Protein AF-0000000087012157 (afdb_homodimer)

Nearest PDB structures (foldseek):
  2d1h-assembly1_B  TM=9.508E-01  e=2.603E-10  Sulfurisphaera tokodaii str. 7
  6pln-assembly2_B  TM=7.792E-01  e=2.813E-04  Pyrococcus furiosus
  6xjf-assembly3_C  TM=7.907E-01  e=5.764E-04  Pyrococcus furiosus DSM 3638
  6xjf-assembly4_D  TM=8.527E-01  e=1.261E-03  Pyrococcus furiosus DSM 3638
  6kf9-assembly1_G  TM=7.318E-01  e=4.740E-04  Thermococcus kodakarensis KOD1

Secondary structure (DSSP, 8-state):
-HHHHHHHHHHHHHHHT--HHHHHHHHHHHHH-S-EEHHHHHHHHT--HHHHHHHHHHHHHTTSEEEEEE--SSSSS-EEEEEEPTTHHHHHHHHHHHHHHHHHHHH-/-HHHHHHHHHHHHHHHT--HHHHHHHHHHHHH-S-EEHHHHHHHHT--HHHHHHHHHHHHHTTSEEEEEE--SSSSS-EEEEEEPTTHHHHHHHHHHHHHHHHHHHH-

Organism: Acidianus infernus (NCBI:txid12915)

Solvent-accessible surface area (backbone atoms only — not comparable to full-atom values): 11631 Å² total; per-residue (Å²): 113,73,66,54,52,51,48,32,52,51,39,48,26,46,69,66,71,44,51,73,65,38,49,52,53,50,53,48,38,57,70,65,68,53,69,39,34,48,59,56,49,6,60,76,70,71,49,51,51,67,57,34,44,52,33,51,49,52,38,33,74,75,63,51,34,42,74,46,79,41,82,58,92,57,92,66,78,74,46,52,32,36,32,55,41,85,62,48,65,58,53,50,22,52,52,32,43,53,42,20,51,52,31,40,59,44,37,103,112,74,66,56,52,51,47,33,52,51,40,48,25,47,69,66,72,44,50,74,65,38,50,52,52,49,53,48,37,57,71,66,66,53,71,39,36,48,62,57,50,7,61,76,72,70,50,50,51,67,58,34,43,51,33,51,50,52,36,34,75,76,63,51,34,42,73,45,78,41,81,59,93,58,93,65,81,73,46,53,32,36,30,56,41,85,62,48,66,59,52,50,22,51,52,33,43,52,42,21,51,52,30,40,58,44,37,102

Radius of gyration: 21.98 Å; Cα contacts (8 Å, |Δi|>4): 264; chains: 2; bounding box: 37×60×55 Å

Foldseek 3Di:
DVVVVVVLLVLLCVLLVADPLLSVLLVVLVVVQDWDFLVVSCVVVVHDSVSSVVSQVSCVVSPQKDKDFDPDPDDDDTTIIMHGDPPNVVVSVVSSVVSVVVVVVVVD/DVVVVVVLLVLLCVLLVADPLLSVLLVVLVVVQDWDFLVVSCVVVVHDSVSSVVSQVSCVVSPQKDKDFDPDPDDDDTTIIMHGDPPSVVVSVVSSVVSVVVVVVVVD

Structure (mmCIF, N/CA/C/O backbone):
data_AF-0000000087012157-model_v1
#
loop_
_entity.id
_entity.type
_entity.pdbx_description
1 polymer 'TrmB family transcriptional regulator'
#
loop_
_atom_site.group_PDB
_atom_site.id
_atom_site.type_symbol
_atom_site.label_atom_id
_atom_site.label_alt_id
_atom_site.label_comp_id
_atom_site.label_asym_id
_atom_site.label_entity_id
_atom_site.label_seq_id
_atom_site.pdbx_PDB_ins_code
_atom_site.Cartn_x
_atom_site.Cartn_y
_atom_site.Cartn_z
_atom_site.occupancy
_atom_site.B_iso_or_equiv
_atom_site.auth_seq_id
_atom_site.auth_comp_id
_atom_site.auth_asym_id
_atom_site.auth_atom_id
_atom_site.pdbx_PDB_model_num
ATOM 1 N N . MET A 1 1 ? 8.797 18 -11.672 1 64.56 1 MET A N 1
ATOM 2 C CA . MET A 1 1 ? 8.203 18.609 -10.484 1 64.56 1 MET A CA 1
ATOM 3 C C . MET A 1 1 ? 6.957 17.844 -10.055 1 64.56 1 MET A C 1
ATOM 5 O O . MET A 1 1 ? 6.871 17.375 -8.914 1 64.56 1 MET A O 1
ATOM 9 N N . GLU A 1 2 ? 5.898 17.609 -11.047 1 74.69 2 GLU A N 1
ATOM 10 C CA . GLU A 1 2 ? 4.641 16.922 -10.773 1 74.69 2 GLU A CA 1
ATOM 11 C C . GLU A 1 2 ? 4.871 15.438 -10.484 1 74.69 2 GLU A C 1
ATOM 13 O O . GLU A 1 2 ? 4.246 14.875 -9.586 1 74.69 2 GLU A O 1
ATOM 18 N N . GLU A 1 3 ? 5.883 14.75 -11.148 1 79.62 3 GLU A N 1
ATOM 19 C CA . GLU A 1 3 ? 6.188 13.336 -10.977 1 79.62 3 GLU A CA 1
ATOM 20 C C . GLU A 1 3 ? 6.809 13.062 -9.609 1 79.62 3 GLU A C 1
ATOM 22 O O . GLU A 1 3 ? 6.535 12.031 -8.984 1 79.62 3 GLU A O 1
ATOM 27 N N . ASP A 1 4 ? 7.531 14.023 -9.086 1 86 4 ASP A N 1
ATOM 28 C CA . ASP A 1 4 ? 8.188 13.891 -7.793 1 86 4 ASP A CA 1
ATOM 29 C C . ASP A 1 4 ? 7.164 13.867 -6.66 1 86 4 ASP A C 1
ATOM 31 O O . ASP A 1 4 ? 7.277 13.07 -5.727 1 86 4 ASP A O 1
ATOM 35 N N . LEU A 1 5 ? 6.168 14.68 -6.828 1 90.75 5 LEU A N 1
ATOM 36 C CA . LEU A 1 5 ? 5.133 14.734 -5.801 1 90.75 5 LEU A CA 1
ATOM 37 C C . LEU A 1 5 ? 4.297 13.461 -5.805 1 90.75 5 LEU A C 1
ATOM 39 O O . LEU A 1 5 ? 3.957 12.938 -4.742 1 90.75 5 LEU A O 1
ATOM 43 N N . LYS A 1 6 ? 3.992 12.992 -6.977 1 93.19 6 LYS A N 1
ATOM 44 C CA . LYS A 1 6 ? 3.227 11.758 -7.102 1 93.19 6 LYS A CA 1
ATOM 45 C C . LYS A 1 6 ? 3.975 10.578 -6.477 1 93.19 6 LYS A C 1
ATOM 47 O O . LYS A 1 6 ? 3.385 9.773 -5.754 1 93.19 6 LYS A O 1
ATOM 52 N N . ASN A 1 7 ? 5.234 10.555 -6.746 1 94.06 7 ASN A N 1
ATOM 53 C CA . ASN A 1 7 ? 6.07 9.492 -6.195 1 94.06 7 ASN A CA 1
ATOM 54 C C . ASN A 1 7 ? 6.148 9.57 -4.676 1 94.06 7 ASN A C 1
ATOM 56 O O . ASN A 1 7 ? 6.141 8.547 -3.994 1 94.06 7 ASN A O 1
ATOM 60 N N . LYS A 1 8 ? 6.223 10.734 -4.246 1 95.94 8 LYS A N 1
ATOM 61 C CA . LYS A 1 8 ? 6.262 10.922 -2.799 1 95.94 8 LYS A CA 1
ATOM 62 C C . LYS A 1 8 ? 4.965 10.461 -2.146 1 95.94 8 LYS A C 1
ATOM 64 O O . LYS A 1 8 ? 4.988 9.734 -1.149 1 95.94 8 LYS A O 1
ATOM 69 N N . LYS A 1 9 ? 3.895 10.828 -2.738 1 96.75 9 LYS A N 1
ATOM 70 C CA . LYS A 1 9 ? 2.59 10.453 -2.205 1 96.75 9 LYS A CA 1
ATOM 71 C C . LYS A 1 9 ? 2.41 8.938 -2.217 1 96.75 9 LYS A C 1
ATOM 73 O O . LYS A 1 9 ? 1.934 8.359 -1.239 1 96.75 9 LYS A O 1
ATOM 78 N N . GLU A 1 10 ? 2.809 8.344 -3.238 1 95.94 10 GLU A N 1
ATOM 79 C CA . GLU A 1 10 ? 2.682 6.891 -3.361 1 95.94 10 GLU A CA 1
ATOM 80 C C . GLU A 1 10 ? 3.561 6.172 -2.344 1 95.94 10 GLU A C 1
ATOM 82 O O . GLU A 1 10 ? 3.148 5.168 -1.756 1 95.94 10 GLU A O 1
ATOM 87 N N . SER A 1 11 ? 4.754 6.645 -2.148 1 97.38 11 SER A N 1
ATOM 88 C CA . SER A 1 11 ? 5.676 6.055 -1.183 1 97.38 11 SER A CA 1
ATOM 89 C C . SER A 1 11 ? 5.145 6.18 0.24 1 97.38 11 SER A C 1
ATOM 91 O O . SER A 1 11 ? 5.25 5.246 1.034 1 97.38 11 SER A O 1
ATOM 93 N N . ILE A 1 12 ? 4.559 7.305 0.497 1 97.88 12 ILE A N 1
ATOM 94 C CA . ILE A 1 12 ? 3.98 7.531 1.816 1 97.88 12 ILE A CA 1
ATOM 95 C C . ILE A 1 12 ? 2.805 6.582 2.035 1 97.88 12 ILE A C 1
ATOM 97 O O . ILE A 1 12 ? 2.699 5.945 3.086 1 97.88 12 ILE A O 1
ATOM 101 N N . LYS A 1 13 ? 1.967 6.457 1.04 1 96.81 13 LYS A N 1
ATOM 102 C CA . LYS A 1 13 ? 0.835 5.539 1.127 1 96.81 13 LYS A CA 1
ATOM 103 C C . LYS A 1 13 ? 1.303 4.117 1.43 1 96.81 13 LYS A C 1
ATOM 105 O O . LYS A 1 13 ? 0.778 3.465 2.334 1 96.81 13 LYS A O 1
ATOM 110 N N . CYS A 1 14 ? 2.316 3.711 0.755 1 96.06 14 CYS A N 1
ATOM 111 C CA . CYS A 1 14 ? 2.828 2.352 0.886 1 96.06 14 CYS A CA 1
ATOM 112 C C . CYS A 1 14 ? 3.516 2.154 2.23 1 96.06 14 CYS A C 1
ATOM 114 O O . CYS A 1 14 ? 3.221 1.198 2.949 1 96.06 14 CYS A O 1
ATOM 116 N N . CYS A 1 15 ? 4.32 3.006 2.596 1 97 15 CYS A N 1
ATOM 117 C CA . CYS A 1 15 ? 5.176 2.807 3.76 1 97 15 CYS A CA 1
ATOM 118 C C . CYS A 1 15 ? 4.391 2.984 5.055 1 97 15 CYS A C 1
ATOM 120 O O . CYS A 1 15 ? 4.707 2.357 6.066 1 97 15 CYS A O 1
ATOM 122 N N . TYR A 1 16 ? 3.369 3.793 4.973 1 97.12 16 TYR A N 1
ATOM 123 C CA . TYR A 1 16 ? 2.58 4.02 6.18 1 97.12 16 TYR A CA 1
ATOM 124 C C . TYR A 1 16 ? 1.262 3.258 6.121 1 97.12 16 TYR A C 1
ATOM 126 O O . TYR A 1 16 ? 0.488 3.266 7.082 1 97.12 16 TYR A O 1
ATOM 134 N N . ARG A 1 17 ? 0.979 2.68 5.086 1 94.88 17 ARG A N 1
ATOM 135 C CA . ARG A 1 17 ? -0.275 1.961 4.887 1 94.88 17 ARG A CA 1
ATOM 136 C C . ARG A 1 17 ? -1.472 2.895 5.043 1 94.88 17 ARG A C 1
ATOM 138 O O . ARG A 1 17 ? -2.436 2.562 5.738 1 94.88 17 ARG A O 1
ATOM 145 N N . LEU A 1 18 ? -1.349 3.975 4.352 1 97.06 18 LEU A N 1
ATOM 146 C CA . LEU A 1 18 ? -2.383 5.004 4.375 1 97.06 18 LEU A CA 1
ATOM 147 C C . LEU A 1 18 ? -3.189 4.996 3.082 1 97.06 18 LEU A C 1
ATOM 149 O O . LEU A 1 18 ? -2.676 4.609 2.029 1 97.06 18 LEU A O 1
ATOM 153 N N . SER A 1 19 ? -4.418 5.461 3.193 1 95.94 19 SER A N 1
ATOM 154 C CA . SER A 1 19 ? -5.254 5.598 2.006 1 95.94 19 SER A CA 1
ATOM 155 C C . SER A 1 19 ? -4.953 6.898 1.264 1 95.94 19 SER A C 1
ATOM 157 O O . SER A 1 19 ? -4.203 7.738 1.757 1 95.94 19 SER A O 1
ATOM 159 N N . GLU A 1 20 ? -5.527 6.973 0.058 1 96.62 20 GLU A N 1
ATOM 160 C CA . GLU A 1 20 ? -5.418 8.203 -0.72 1 96.62 20 GLU A CA 1
ATOM 161 C C . GLU A 1 20 ? -5.945 9.398 0.063 1 96.62 20 GLU A C 1
ATOM 163 O O . GLU A 1 20 ? -5.324 10.461 0.078 1 96.62 20 GLU A O 1
ATOM 168 N N . THR A 1 21 ? -7.035 9.117 0.756 1 97.44 21 THR A N 1
ATOM 169 C CA . THR A 1 21 ? -7.676 10.164 1.535 1 97.44 21 THR A CA 1
ATOM 170 C C . THR A 1 21 ? -6.766 10.633 2.668 1 97.44 21 THR A C 1
ATOM 172 O O . THR A 1 21 ? -6.621 11.836 2.9 1 97.44 21 THR A O 1
ATOM 175 N N . ASP A 1 22 ? -6.191 9.641 3.342 1 98.31 22 ASP A N 1
ATOM 176 C CA . ASP A 1 22 ? -5.285 9.977 4.438 1 98.31 22 ASP A CA 1
ATOM 177 C C . ASP A 1 22 ? -4.145 10.867 3.955 1 98.31 22 ASP A C 1
ATOM 179 O O . ASP A 1 22 ? -3.812 11.867 4.605 1 98.31 22 ASP A O 1
ATOM 183 N N . VAL A 1 23 ? -3.613 10.555 2.84 1 98.44 23 VAL A N 1
ATOM 184 C CA . VAL A 1 23 ? -2.459 11.273 2.311 1 98.44 23 VAL A CA 1
ATOM 185 C C . VAL A 1 23 ? -2.881 12.672 1.854 1 98.44 23 VAL A C 1
ATOM 187 O O . VAL A 1 23 ? -2.152 13.641 2.059 1 98.44 23 VAL A O 1
ATOM 190 N N . GLU A 1 24 ? -4.02 12.758 1.261 1 97.88 24 GLU A N 1
ATOM 191 C CA . GLU A 1 24 ? -4.535 14.07 0.872 1 97.88 24 GLU A CA 1
ATOM 192 C C . GLU A 1 24 ? -4.727 14.969 2.088 1 97.88 24 GLU A C 1
ATOM 194 O O . GLU A 1 24 ? -4.383 16.156 2.047 1 97.88 24 GLU A O 1
ATOM 199 N N . CYS A 1 25 ? -5.27 14.414 3.115 1 98.5 25 CYS A N 1
ATOM 200 C CA . CYS A 1 25 ? -5.445 15.164 4.352 1 98.5 25 CYS A CA 1
ATOM 201 C C . CYS A 1 25 ? -4.098 15.602 4.918 1 98.5 25 CYS A C 1
ATOM 203 O O . CYS A 1 25 ? -3.949 16.75 5.363 1 98.5 25 CYS A O 1
ATOM 205 N N . LEU A 1 26 ? -3.174 14.672 4.883 1 98.56 26 LEU 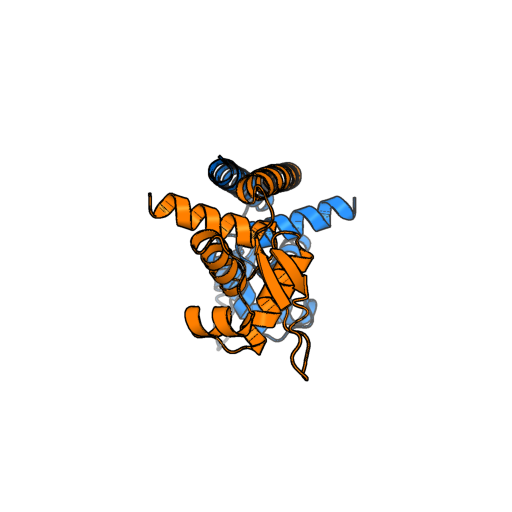A N 1
ATOM 206 C CA . LEU A 1 26 ? -1.835 14.961 5.387 1 98.56 26 LEU A CA 1
ATOM 207 C C . LEU A 1 26 ? -1.22 16.141 4.645 1 98.56 26 LEU A C 1
ATOM 209 O O . LEU A 1 26 ? -0.731 17.094 5.27 1 98.56 26 LEU A O 1
ATOM 213 N N . PHE A 1 27 ? -1.272 16.141 3.33 1 98.12 27 PHE A N 1
ATOM 214 C CA . PHE A 1 27 ? -0.648 17.188 2.525 1 98.12 27 PHE A CA 1
ATOM 215 C C . PHE A 1 27 ? -1.363 18.531 2.719 1 98.12 27 PHE A C 1
ATOM 217 O O . PHE A 1 27 ? -0.734 19.578 2.678 1 98.12 27 PHE A O 1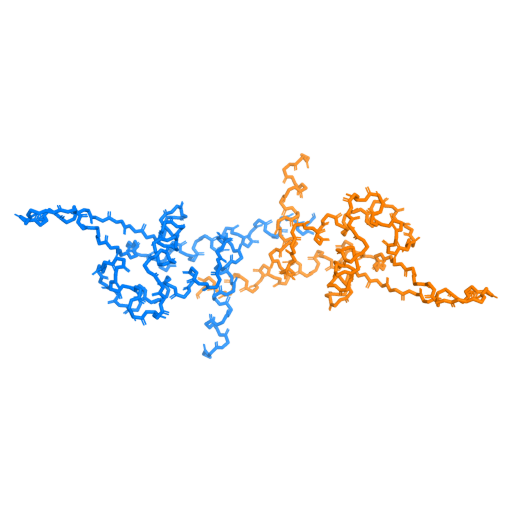
ATOM 224 N N . LYS A 1 28 ? -2.654 18.422 2.93 1 98.12 28 LYS A N 1
ATOM 225 C CA . LYS A 1 28 ? -3.387 19.656 3.215 1 98.12 28 LYS A CA 1
ATOM 226 C C . LYS A 1 28 ? -2.943 20.266 4.543 1 98.12 28 LYS A C 1
ATOM 228 O O . LYS A 1 28 ? -2.754 21.484 4.641 1 98.12 28 LYS A O 1
ATOM 233 N N . LEU A 1 29 ? -2.795 19.438 5.555 1 98.19 29 LEU A N 1
ATOM 234 C CA . LEU A 1 29 ? -2.326 19.906 6.855 1 98.19 29 LEU A CA 1
ATOM 235 C C . LEU A 1 29 ? -0.94 20.531 6.738 1 98.19 29 LEU A C 1
ATOM 237 O O . LEU A 1 29 ? -0.659 21.562 7.371 1 98.19 29 LEU A O 1
ATOM 241 N N . ILE A 1 30 ? -0.116 19.891 5.953 1 97.44 30 ILE A N 1
ATOM 242 C CA . ILE A 1 30 ? 1.233 20.406 5.742 1 97.44 30 ILE A CA 1
ATOM 243 C C . ILE A 1 30 ? 1.167 21.766 5.055 1 97.44 30 ILE A C 1
ATOM 245 O O . ILE A 1 30 ? 1.885 22.688 5.438 1 97.44 30 ILE A O 1
ATOM 249 N N . GLU A 1 31 ? 0.374 21.875 4.062 1 96.69 31 GLU A N 1
ATOM 250 C CA . GLU A 1 31 ? 0.202 23.109 3.303 1 96.69 31 GLU A CA 1
ATOM 251 C C . GLU A 1 31 ? -0.286 24.234 4.195 1 96.69 31 GLU A C 1
ATOM 253 O O . GLU A 1 31 ? 0.208 25.359 4.105 1 96.69 31 GLU A O 1
ATOM 258 N N . LEU A 1 32 ? -1.279 23.969 4.996 1 95.56 32 LEU A N 1
ATOM 259 C CA . LEU A 1 32 ? -1.853 24.984 5.871 1 95.56 32 LEU A CA 1
ATOM 260 C C . LEU A 1 32 ? -0.855 25.406 6.945 1 95.56 32 LEU A C 1
ATOM 262 O O . LEU A 1 32 ? -0.806 26.578 7.332 1 95.56 32 LEU A O 1
ATOM 266 N N . ASN A 1 33 ? -0.098 24.406 7.398 1 94.62 33 ASN A N 1
ATOM 267 C CA . ASN A 1 33 ? 0.945 24.641 8.391 1 94.62 33 ASN A CA 1
ATOM 268 C C . ASN A 1 33 ? 0.401 25.359 9.625 1 94.62 33 ASN A C 1
ATOM 270 O O . ASN A 1 33 ? 1.021 26.297 10.125 1 94.62 33 ASN A O 1
ATOM 274 N N . LYS A 1 34 ? -0.814 25.141 10.07 1 95.44 34 LYS A N 1
ATOM 275 C CA . LYS A 1 34 ? -1.461 25.641 11.273 1 95.44 34 LYS A CA 1
ATOM 276 C C . LYS A 1 34 ? -2.475 24.641 11.82 1 95.44 34 LYS A C 1
ATOM 278 O O . LYS A 1 34 ? -3.014 23.828 11.07 1 95.44 34 LYS A O 1
ATOM 283 N N . PRO A 1 35 ? -2.705 24.656 13.125 1 96.81 35 PRO A N 1
ATOM 284 C CA . PRO A 1 35 ? -3.715 23.766 13.703 1 96.81 35 PRO A CA 1
ATOM 285 C C . PRO A 1 35 ? -5.121 24.062 13.188 1 96.81 35 PRO A C 1
ATOM 287 O O . PRO A 1 35 ? -5.504 25.234 13.055 1 96.81 35 PRO A O 1
ATOM 290 N N . ILE A 1 36 ? -5.816 23.047 12.891 1 96.69 36 ILE A N 1
ATOM 291 C CA . ILE A 1 36 ? -7.188 23.219 12.422 1 96.69 36 ILE A CA 1
ATOM 292 C C . ILE A 1 36 ? -8.086 22.156 13.047 1 96.69 36 ILE A C 1
ATOM 294 O O . ILE A 1 36 ? -7.605 21.078 13.445 1 96.69 36 ILE A O 1
ATOM 298 N N . THR A 1 37 ? -9.352 22.469 13.125 1 96.06 37 THR A N 1
ATOM 299 C CA . THR A 1 37 ? -10.305 21.5 13.656 1 96.06 37 THR A CA 1
ATOM 300 C C . THR A 1 37 ? -10.672 20.453 12.602 1 96.06 37 THR A C 1
ATOM 302 O O . THR A 1 37 ? -10.438 20.672 11.406 1 96.06 37 THR A O 1
ATOM 305 N N . SER A 1 38 ? -11.211 19.266 13.102 1 96.56 38 SER A N 1
ATOM 306 C CA . SER A 1 38 ? -11.664 18.234 12.172 1 96.56 38 SER A CA 1
ATOM 307 C C . SER A 1 38 ? -12.75 18.781 11.242 1 96.56 38 SER A C 1
ATOM 309 O O . SER A 1 38 ? -12.797 18.422 10.062 1 96.56 38 SER A O 1
ATOM 311 N N . ILE A 1 39 ? -13.586 19.672 11.719 1 95.88 39 ILE A N 1
ATOM 312 C CA . ILE A 1 39 ? -14.672 20.266 10.945 1 95.88 39 ILE A CA 1
ATOM 313 C C . ILE A 1 39 ? -14.102 21.141 9.836 1 95.88 39 ILE A C 1
ATOM 315 O O . ILE A 1 39 ? -14.539 21.078 8.688 1 95.88 39 ILE A O 1
ATOM 319 N N . GLU A 1 40 ? -13.188 21.969 10.211 1 96.62 40 GLU A N 1
ATOM 320 C CA . GLU A 1 40 ? -12.539 22.828 9.227 1 96.62 40 GLU A CA 1
ATOM 321 C C . GLU A 1 40 ? -11.852 22 8.141 1 96.62 40 GLU A C 1
ATOM 323 O O . GLU A 1 40 ? -11.969 22.312 6.953 1 96.62 40 GLU A O 1
ATOM 328 N N . LEU A 1 41 ? -11.133 21 8.547 1 97.69 41 LEU A N 1
ATOM 329 C CA . LEU A 1 41 ? -10.477 20.141 7.57 1 97.69 41 LEU A CA 1
ATOM 330 C C . LEU A 1 41 ? -11.5 19.516 6.625 1 97.69 41 LEU A C 1
ATOM 332 O O . LEU A 1 41 ? -11.289 19.469 5.41 1 97.69 41 LEU A O 1
ATOM 336 N N . ALA A 1 42 ? -12.562 18.984 7.191 1 98.12 42 ALA A N 1
ATOM 337 C CA . ALA A 1 42 ? -13.625 18.359 6.406 1 98.12 42 ALA A CA 1
ATOM 338 C C . ALA A 1 42 ? -14.164 19.328 5.348 1 98.12 42 ALA A C 1
ATOM 340 O O . ALA A 1 42 ? -14.336 18.938 4.188 1 98.12 42 ALA A O 1
ATOM 341 N N . GLN A 1 43 ? -14.344 20.547 5.73 1 97.88 43 GLN A N 1
ATOM 342 C CA . GLN A 1 43 ? -14.859 21.578 4.824 1 97.88 43 GLN A CA 1
ATOM 343 C C . GLN A 1 43 ? -13.867 21.859 3.701 1 97.88 43 GLN A C 1
ATOM 345 O O . GLN A 1 43 ? -14.25 21.922 2.529 1 97.88 43 GLN A O 1
ATOM 350 N N . ILE A 1 44 ? -12.672 22.047 4.066 1 97.44 44 ILE A N 1
ATOM 351 C CA . ILE A 1 44 ? -11.617 22.359 3.104 1 97.44 44 ILE A CA 1
ATOM 352 C C . ILE A 1 44 ? -11.492 21.219 2.094 1 97.44 44 ILE A C 1
ATOM 354 O O . ILE A 1 44 ? -11.32 21.453 0.897 1 97.44 44 ILE A O 1
ATOM 358 N N . MET A 1 45 ? -11.562 19.969 2.572 1 97.69 45 MET A N 1
ATOM 359 C CA . MET A 1 45 ? -11.328 18.797 1.742 1 97.69 45 MET A CA 1
ATOM 360 C C . MET A 1 45 ? -12.594 18.406 0.981 1 97.69 45 MET A C 1
ATOM 362 O O . MET A 1 45 ? -12.531 17.656 0.005 1 97.69 45 MET A O 1
ATOM 366 N N . GLY A 1 46 ? -13.688 18.875 1.433 1 97.81 46 GLY A N 1
ATOM 367 C CA . GLY A 1 46 ? -14.945 18.438 0.855 1 97.81 46 GLY A CA 1
ATOM 368 C C . GLY A 1 46 ? -15.359 17.047 1.287 1 97.81 46 GLY A C 1
ATOM 369 O O . GLY A 1 46 ? -15.898 16.281 0.488 1 97.81 46 GLY A O 1
ATOM 370 N N . PHE A 1 47 ? -14.992 16.688 2.473 1 96.44 47 PHE A N 1
ATOM 371 C CA . PHE A 1 47 ? -15.328 15.398 3.07 1 96.44 47 PHE A CA 1
ATOM 372 C C . PHE A 1 47 ? -16.359 15.562 4.176 1 96.44 47 PHE A C 1
ATOM 374 O O . PHE A 1 47 ? -16.656 16.688 4.594 1 96.44 47 PHE A O 1
ATOM 381 N N . SER A 1 48 ? -16.891 14.438 4.703 1 97.31 48 SER A N 1
ATOM 382 C CA . SER A 1 48 ? -17.656 14.43 5.945 1 97.31 48 SER A CA 1
ATOM 383 C C . SER A 1 48 ? -16.75 14.562 7.16 1 97.31 48 SER A C 1
ATOM 385 O O . SER A 1 48 ? -15.562 14.234 7.098 1 97.31 48 SER A O 1
ATOM 387 N N . LYS A 1 49 ? -17.359 15 8.234 1 95.94 49 LYS A N 1
ATOM 388 C CA . LYS A 1 49 ? -16.609 15.086 9.484 1 95.94 49 LYS A CA 1
ATOM 389 C C . LYS A 1 49 ? -16.062 13.719 9.898 1 95.94 49 LYS A C 1
ATOM 391 O O . LYS A 1 49 ? -14.938 13.617 10.375 1 95.94 49 LYS A O 1
ATOM 396 N N . THR A 1 50 ? -16.859 12.711 9.75 1 97.19 50 THR A N 1
ATOM 397 C CA . THR A 1 50 ? -16.469 11.344 10.086 1 97.19 50 THR A CA 1
ATOM 398 C C . THR A 1 50 ? -15.242 10.922 9.289 1 97.19 50 THR A C 1
ATOM 400 O O . THR A 1 50 ? -14.289 10.375 9.852 1 97.19 50 THR A O 1
ATOM 403 N N . THR A 1 51 ? -15.211 11.172 7.961 1 97.81 51 THR A N 1
ATOM 404 C CA . THR A 1 51 ? -14.078 10.844 7.102 1 97.81 51 THR A CA 1
ATOM 405 C C . THR A 1 51 ? -12.82 11.578 7.551 1 97.81 51 THR A C 1
ATOM 407 O O . THR A 1 51 ? -11.75 10.984 7.66 1 97.81 51 THR A O 1
ATOM 410 N N . ALA A 1 52 ? -13.039 12.797 7.773 1 97.94 52 ALA A N 1
ATOM 411 C CA . ALA A 1 52 ? -11.906 13.602 8.227 1 97.94 52 ALA A CA 1
ATOM 412 C C . ALA A 1 52 ? -11.367 13.086 9.562 1 97.94 52 ALA A C 1
ATOM 414 O O . ALA A 1 52 ? -10.156 12.961 9.742 1 97.94 52 ALA A O 1
ATOM 415 N N . GLU A 1 53 ? -12.219 12.789 10.461 1 97.69 53 GLU A N 1
ATOM 416 C CA . GLU A 1 53 ? -11.812 12.328 11.781 1 97.69 53 GLU A CA 1
ATOM 417 C C . GLU A 1 53 ? -11.125 10.969 11.711 1 97.69 53 GLU A C 1
ATOM 419 O O . GLU A 1 53 ? -10.156 10.719 12.422 1 97.69 53 GLU A O 1
ATOM 424 N N . THR A 1 54 ? -11.641 10.164 10.891 1 98.38 54 THR A N 1
ATOM 425 C CA . THR A 1 54 ? -11.039 8.852 10.688 1 98.38 54 THR A CA 1
ATOM 426 C C . THR A 1 54 ? -9.617 8.984 10.141 1 98.38 54 THR A C 1
ATOM 428 O O . THR A 1 54 ? -8.695 8.32 10.609 1 98.38 54 THR A O 1
ATOM 431 N N . SER A 1 55 ? -9.469 9.828 9.148 1 98.5 55 SER A N 1
ATOM 432 C CA . SER A 1 55 ? -8.148 10.07 8.594 1 98.5 55 SER A CA 1
ATOM 433 C C . SER A 1 55 ? -7.203 10.664 9.633 1 98.5 55 SER A C 1
ATOM 435 O O . SER A 1 55 ? -6.055 10.242 9.75 1 98.5 55 SER A O 1
ATOM 437 N N . LEU A 1 56 ? -7.68 11.617 10.336 1 98.5 56 LEU A N 1
ATOM 438 C CA . LEU A 1 56 ? -6.871 12.258 11.375 1 98.5 56 LEU A CA 1
ATOM 439 C C . LEU A 1 56 ? -6.426 11.234 12.414 1 98.5 56 LEU A C 1
ATOM 441 O O . LEU A 1 56 ? -5.281 11.273 12.883 1 98.5 56 LEU A O 1
ATOM 445 N N . LYS A 1 57 ? -7.293 10.414 12.789 1 98.31 57 LYS A N 1
ATOM 446 C CA . LYS A 1 57 ? -6.945 9.359 13.742 1 98.31 57 LYS A CA 1
ATOM 447 C C . LYS A 1 57 ? -5.84 8.469 13.188 1 98.31 57 LYS A C 1
ATOM 449 O O . LYS A 1 57 ? -4.883 8.148 13.898 1 98.31 57 LYS A O 1
ATOM 454 N N . ARG A 1 58 ? -5.957 8.086 11.953 1 98.56 58 ARG A N 1
ATOM 455 C CA . ARG A 1 58 ? -4.941 7.238 11.336 1 98.56 58 ARG A CA 1
ATOM 456 C C . ARG A 1 58 ? -3.596 7.953 11.281 1 98.56 58 ARG A C 1
ATOM 458 O O . ARG A 1 58 ? -2.557 7.355 11.562 1 98.56 58 ARG A O 1
ATOM 465 N N . LEU A 1 59 ? -3.652 9.188 10.891 1 98.69 59 LEU A N 1
ATOM 466 C CA . LEU A 1 59 ? -2.436 9.984 10.789 1 98.69 59 LEU A CA 1
ATOM 467 C C . LEU A 1 59 ? -1.791 10.172 12.156 1 98.69 59 LEU A C 1
ATOM 469 O O . LEU A 1 59 ? -0.564 10.211 12.273 1 98.69 59 LEU A O 1
ATOM 473 N N . MET A 1 60 ? -2.637 10.258 13.195 1 98.31 60 MET A N 1
ATOM 474 C CA . MET A 1 60 ? -2.131 10.32 14.562 1 98.31 60 MET A CA 1
ATOM 475 C C . MET A 1 60 ? -1.514 8.992 14.977 1 98.31 60 MET A C 1
ATOM 477 O O . MET A 1 60 ? -0.457 8.961 15.609 1 98.31 60 MET A O 1
ATOM 481 N N . ASP A 1 61 ? -2.141 7.902 14.633 1 98.12 61 ASP A N 1
ATOM 482 C CA . ASP A 1 61 ? -1.688 6.562 14.992 1 98.12 61 ASP A CA 1
ATOM 483 C C . ASP A 1 61 ? -0.291 6.289 14.445 1 98.12 61 ASP A C 1
ATOM 485 O O . ASP A 1 61 ? 0.504 5.59 15.07 1 98.12 61 ASP A O 1
ATOM 489 N N . VAL A 1 62 ? -0.008 6.844 13.25 1 97.88 62 VAL A N 1
ATOM 490 C CA . VAL A 1 62 ? 1.287 6.574 12.633 1 97.88 62 VAL A CA 1
ATOM 491 C C . VAL A 1 62 ? 2.273 7.684 12.992 1 97.88 62 VAL A C 1
ATOM 493 O O . VAL A 1 62 ? 3.4 7.703 12.492 1 97.88 62 VAL A O 1
ATOM 496 N N . GLY A 1 63 ? 1.814 8.641 13.75 1 98.06 63 GLY A N 1
ATOM 497 C CA . GLY A 1 63 ? 2.715 9.609 14.359 1 98.06 63 GLY A CA 1
ATOM 498 C C . GLY A 1 63 ? 2.967 10.828 13.492 1 98.06 63 GLY A C 1
ATOM 499 O O . GLY A 1 63 ? 3.979 11.508 13.656 1 98.06 63 GLY A O 1
ATOM 500 N N . LEU A 1 64 ? 2.109 11.141 12.578 1 98.56 64 LEU A N 1
ATOM 501 C CA . LEU A 1 64 ? 2.355 12.234 11.648 1 98.56 64 LEU A CA 1
ATOM 502 C C . LEU A 1 64 ? 1.564 13.477 12.047 1 98.56 64 LEU A C 1
ATOM 504 O O . LEU A 1 64 ? 1.872 14.586 11.594 1 98.56 64 LEU A O 1
ATOM 508 N N . VAL A 1 65 ? 0.541 13.273 12.891 1 98.56 65 VAL A N 1
ATOM 509 C CA . VAL A 1 65 ? -0.336 14.375 13.289 1 98.56 65 VAL A CA 1
ATOM 510 C C . VAL A 1 65 ? -0.498 14.375 14.805 1 98.56 65 VAL A C 1
ATOM 512 O O . VAL A 1 65 ? -0.524 13.312 15.438 1 98.56 65 VAL A O 1
ATOM 515 N N . ASN A 1 66 ? -0.536 15.484 15.328 1 97.5 66 ASN A N 1
ATOM 516 C CA . ASN A 1 66 ? -0.841 15.688 16.734 1 97.5 66 ASN A CA 1
ATOM 517 C C . ASN A 1 66 ? -2.201 16.359 16.938 1 97.5 66 ASN A C 1
ATOM 519 O O . ASN A 1 66 ? -2.713 17 16.016 1 97.5 66 ASN A O 1
ATOM 523 N N . ARG A 1 67 ? -2.695 16.156 18.125 1 96.31 67 ARG A N 1
ATOM 524 C CA . ARG A 1 67 ? -3.926 16.859 18.469 1 96.31 67 ARG A CA 1
ATOM 525 C C . ARG A 1 67 ? -3.799 17.547 19.828 1 96.31 67 ARG A C 1
ATOM 527 O O . ARG A 1 67 ? -3.107 17.047 20.719 1 96.31 67 ARG A O 1
ATOM 534 N N . ILE A 1 68 ? -4.383 18.719 19.969 1 94 68 ILE A N 1
ATOM 535 C CA . ILE A 1 68 ? -4.426 19.469 21.219 1 94 68 ILE A CA 1
ATOM 536 C C . ILE A 1 68 ? -5.867 19.828 21.562 1 94 68 ILE A C 1
ATOM 538 O O . ILE A 1 68 ? -6.629 20.25 20.688 1 94 68 ILE A O 1
ATOM 542 N N . LYS A 1 69 ? -6.148 19.562 22.797 1 91.38 69 LYS A N 1
ATOM 543 C CA . LYS A 1 69 ? -7.484 19.938 23.266 1 91.38 69 LYS A CA 1
ATOM 544 C C . LYS A 1 69 ? -7.598 21.438 23.453 1 91.38 69 LYS A C 1
ATOM 546 O O . LYS A 1 69 ? -6.715 22.062 24.047 1 91.38 69 LYS A O 1
ATOM 551 N N . ILE A 1 70 ? -8.57 22.047 22.844 1 80.69 70 ILE A N 1
ATOM 552 C CA . ILE A 1 70 ? -8.797 23.469 23.047 1 80.69 70 ILE A CA 1
ATOM 553 C C . ILE A 1 70 ? -9.836 23.688 24.141 1 80.69 70 ILE A C 1
ATOM 555 O O . ILE A 1 70 ? -10.859 23 24.172 1 80.69 70 ILE A O 1
ATOM 559 N N . GLU A 1 71 ? -9.398 24.141 25.344 1 70.94 71 GLU A N 1
ATOM 560 C CA . GLU A 1 71 ? -10.305 24.484 26.438 1 70.94 71 GLU A CA 1
ATOM 561 C C . GLU A 1 71 ? -11.18 25.672 26.078 1 70.94 71 GLU A C 1
ATOM 563 O O . GLU A 1 71 ? -10.68 26.797 25.938 1 70.94 71 GLU A O 1
ATOM 568 N N . GLU A 1 72 ? -11.836 25.625 25.062 1 60.34 72 GLU A N 1
ATOM 569 C CA . GLU A 1 72 ? -12.672 26.812 24.938 1 60.34 72 GLU A CA 1
ATOM 570 C C . GLU A 1 72 ? -13.664 26.906 26.094 1 60.34 72 GLU A C 1
ATOM 572 O O . GLU A 1 72 ? -14.148 25.891 26.594 1 60.34 72 GLU A O 1
ATOM 577 N N . LYS A 1 73 ? -13.508 28.109 26.781 1 58.78 73 LYS A N 1
ATOM 578 C CA . LYS A 1 73 ? -14.344 28.562 27.891 1 58.78 73 LYS A CA 1
ATOM 579 C C . LYS A 1 73 ? -15.812 28.234 27.625 1 58.78 73 LYS A C 1
ATOM 581 O O . LYS A 1 73 ? -16.688 28.578 28.438 1 58.78 73 LYS A O 1
ATOM 586 N N . LYS A 1 74 ? -16.156 27.844 26.422 1 58.25 74 LYS A N 1
ATOM 587 C CA . LYS A 1 74 ? -17.594 27.766 26.234 1 58.25 74 LYS A CA 1
ATOM 588 C C . LYS A 1 74 ? -18.125 26.406 26.641 1 58.25 74 LYS A C 1
ATOM 590 O O . LYS A 1 74 ? -17.391 25.406 26.641 1 58.25 74 LYS A O 1
ATOM 595 N N . ILE A 1 75 ? -19.172 26.359 27.109 1 58.34 75 ILE A N 1
ATOM 596 C CA . ILE A 1 75 ? -20.141 25.328 27.422 1 58.34 75 ILE A CA 1
ATOM 597 C C . ILE A 1 75 ? -20.359 24.422 26.219 1 58.34 75 ILE A C 1
ATOM 599 O O . ILE A 1 75 ? -20.797 24.891 25.156 1 58.34 75 ILE A O 1
ATOM 603 N N . GLY A 1 76 ? -19.578 23.406 26.047 1 60.03 76 GLY A N 1
ATOM 604 C CA . GLY A 1 76 ? -19.797 22.391 25.031 1 60.03 76 GLY A CA 1
ATOM 605 C C . GLY A 1 76 ? -18.625 21.438 24.859 1 60.03 76 GLY A C 1
ATOM 606 O O . GLY A 1 76 ? -17.703 21.453 25.672 1 60.03 76 GLY A O 1
ATOM 607 N N . ARG A 1 77 ? -18.703 20.547 23.906 1 64.62 77 ARG A N 1
ATOM 608 C CA . ARG A 1 77 ? -17.766 19.469 23.609 1 64.62 77 ARG A CA 1
ATOM 609 C C . ARG A 1 77 ? -16.375 20.031 23.297 1 64.62 77 ARG A C 1
ATOM 611 O O . ARG A 1 77 ? -16.234 20.922 22.453 1 64.62 77 ARG A O 1
ATOM 618 N N . PRO A 1 78 ? -15.492 19.75 24.203 1 66.62 78 PRO A N 1
ATOM 619 C CA . PRO A 1 78 ? -14.125 20.188 23.938 1 66.62 78 PRO A CA 1
ATOM 620 C C . PRO A 1 78 ? -13.727 19.984 22.469 1 66.62 78 PRO A C 1
AT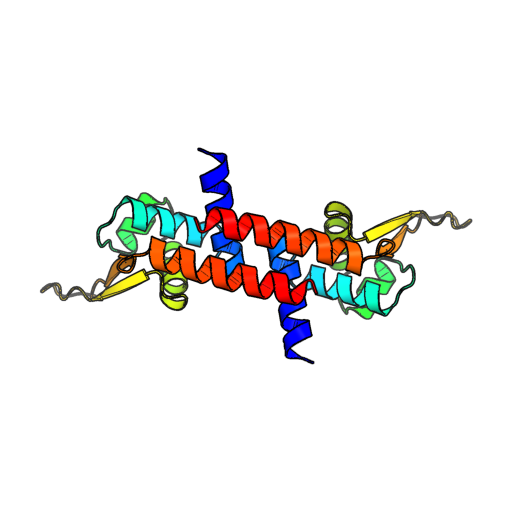OM 622 O O . PRO A 1 78 ? -14.07 18.969 21.875 1 66.62 78 PRO A O 1
ATOM 625 N N . LYS A 1 79 ? -13.336 21.016 21.797 1 84.81 79 LYS A N 1
ATOM 626 C CA . LYS A 1 79 ? -12.891 20.938 20.406 1 84.81 79 LYS A CA 1
ATOM 627 C C . LYS A 1 79 ? -11.391 20.641 20.328 1 84.81 79 LYS A C 1
ATOM 629 O O . LYS A 1 79 ? -10.625 21.078 21.188 1 84.81 79 LYS A O 1
ATOM 634 N N . PHE A 1 80 ? -11.047 19.641 19.547 1 94.62 80 PHE A N 1
ATOM 635 C CA . PHE A 1 80 ? -9.648 19.328 19.281 1 94.62 80 PHE A CA 1
ATOM 636 C C . PHE A 1 80 ? -9.172 20.031 18.016 1 94.62 80 PHE A C 1
ATOM 638 O O . PHE A 1 80 ? -9.945 20.234 17.078 1 94.62 80 PHE A O 1
ATOM 645 N N . VAL A 1 81 ? -7.938 20.484 18.109 1 96.62 81 VAL A N 1
ATOM 646 C CA . VAL A 1 81 ? -7.293 20.969 16.891 1 96.62 81 VAL A CA 1
ATOM 647 C C . VAL A 1 81 ? -6.145 20.031 16.516 1 96.62 81 VAL A C 1
ATOM 649 O O . VAL A 1 81 ? -5.512 19.422 17.375 1 96.62 81 VAL A O 1
ATOM 652 N N . TYR A 1 82 ? -5.898 19.938 15.195 1 97.94 82 TYR A N 1
ATOM 653 C CA . TYR A 1 82 ? -4.941 18.984 14.641 1 97.94 82 TYR A CA 1
ATOM 654 C C . TYR A 1 82 ? -3.871 19.703 13.82 1 97.94 82 TYR A C 1
ATOM 656 O O . TYR A 1 82 ? -4.164 20.672 13.102 1 97.94 82 TYR A O 1
ATOM 664 N N . SER A 1 83 ? -2.641 19.312 13.969 1 97.69 83 SER A N 1
ATOM 665 C CA . SER A 1 83 ? -1.523 19.812 13.18 1 97.69 83 SER A CA 1
ATOM 666 C C . SER A 1 83 ? -0.483 18.719 12.938 1 97.69 83 SER A C 1
ATOM 668 O O . SER A 1 83 ? -0.405 17.75 13.688 1 97.69 83 SER A O 1
ATOM 670 N N . VAL A 1 84 ? 0.258 18.875 11.859 1 98.06 84 VAL A N 1
ATOM 671 C CA . VAL A 1 84 ? 1.35 17.938 11.625 1 98.06 84 VAL A CA 1
ATOM 672 C C . VAL A 1 84 ? 2.424 18.109 12.695 1 98.06 84 VAL A C 1
ATOM 674 O O . VAL A 1 84 ? 2.547 19.188 13.297 1 98.06 84 VAL A O 1
ATOM 677 N N . ILE A 1 85 ? 3.104 17.078 12.953 1 97.56 85 ILE A N 1
ATOM 678 C CA . ILE A 1 85 ? 4.203 17.141 13.914 1 97.56 85 ILE A CA 1
ATOM 679 C C . ILE A 1 85 ? 5.273 18.109 13.414 1 97.56 85 ILE A C 1
ATOM 681 O O . ILE A 1 85 ? 5.309 18.438 12.227 1 97.56 85 ILE A O 1
ATOM 685 N N . ASN A 1 86 ? 6.164 18.453 14.414 1 94.44 86 ASN A N 1
ATOM 686 C CA . ASN A 1 86 ? 7.32 19.266 14.047 1 94.44 86 ASN A CA 1
ATOM 687 C C . ASN A 1 86 ? 8.281 18.5 13.141 1 94.44 86 ASN A C 1
ATOM 689 O O . ASN A 1 86 ? 8.469 17.297 13.32 1 94.44 86 ASN A O 1
ATOM 693 N N . ASN A 1 87 ? 8.906 19.031 12.125 1 95.69 87 ASN A N 1
ATOM 694 C CA . ASN A 1 87 ? 9.836 18.422 11.18 1 95.69 87 ASN A CA 1
ATOM 695 C C . ASN A 1 87 ? 9.195 17.25 10.438 1 95.69 87 ASN A C 1
ATOM 697 O O . ASN A 1 87 ? 9.758 16.156 10.391 1 95.69 87 ASN A O 1
ATOM 701 N N . ILE A 1 88 ? 8.055 17.438 10 1 97.25 88 ILE A N 1
ATOM 702 C CA . ILE A 1 88 ? 7.242 16.406 9.336 1 97.25 88 ILE A CA 1
ATOM 703 C C . ILE A 1 88 ? 8.031 15.789 8.188 1 97.25 88 ILE A C 1
ATOM 705 O O . ILE A 1 88 ? 8.07 14.562 8.047 1 97.25 88 ILE A O 1
ATOM 709 N N . TRP A 1 89 ? 8.664 16.516 7.449 1 96.31 89 TRP A N 1
ATOM 710 C CA . TRP A 1 89 ? 9.375 16 6.289 1 96.31 89 TRP A CA 1
ATOM 711 C C . TRP A 1 89 ? 10.602 15.195 6.719 1 96.31 89 TRP A C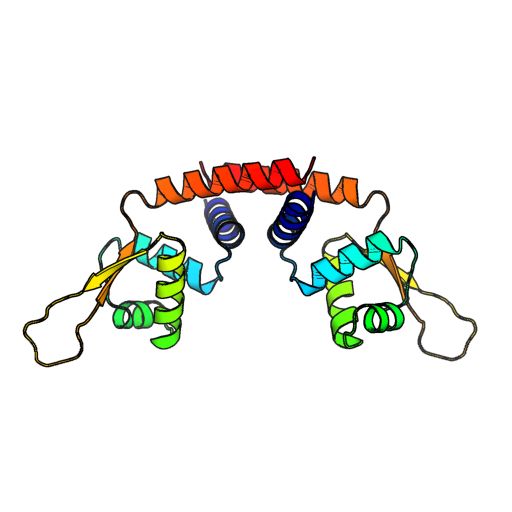 1
ATOM 713 O O . TRP A 1 89 ? 10.977 14.227 6.055 1 96.31 89 TRP A O 1
ATOM 723 N N . GLY A 1 90 ? 11.195 15.641 7.824 1 97.31 90 GLY A N 1
ATOM 724 C CA . GLY A 1 90 ? 12.273 14.844 8.391 1 97.31 90 GLY A CA 1
ATOM 725 C C . GLY A 1 90 ? 11.828 13.453 8.812 1 97.31 90 GLY A C 1
ATOM 726 O O . GLY A 1 90 ? 12.492 12.461 8.508 1 97.31 90 GLY A O 1
ATOM 727 N N . LYS A 1 91 ? 10.773 13.43 9.5 1 97.62 91 LYS A N 1
ATOM 728 C CA . LYS A 1 91 ? 10.227 12.148 9.953 1 97.62 91 LYS A CA 1
ATOM 729 C C . LYS A 1 91 ? 9.828 11.273 8.773 1 97.62 91 LYS A C 1
ATOM 731 O O . LYS A 1 91 ? 10.156 10.086 8.734 1 97.62 91 LYS A O 1
ATOM 736 N N . ILE A 1 92 ? 9.125 11.852 7.809 1 97.81 92 ILE A N 1
ATOM 737 C CA . ILE A 1 92 ? 8.68 11.109 6.637 1 97.81 92 ILE A CA 1
ATOM 738 C C . ILE A 1 92 ? 9.891 10.547 5.891 1 97.81 92 ILE A C 1
ATOM 740 O O . ILE A 1 92 ? 9.906 9.375 5.512 1 97.81 92 ILE A O 1
ATOM 744 N N . SER A 1 93 ? 10.859 11.414 5.688 1 97.75 93 SER A N 1
ATOM 745 C CA . SER A 1 93 ? 12.07 11 4.988 1 97.75 93 SER A CA 1
ATOM 746 C C . SER A 1 93 ? 12.719 9.805 5.672 1 97.75 93 SER A C 1
ATOM 748 O O . SER A 1 93 ? 13.078 8.82 5.016 1 97.75 93 SER A O 1
ATOM 750 N N . GLU A 1 94 ? 12.859 9.906 6.953 1 97.81 94 GLU A N 1
ATOM 751 C CA . GLU A 1 94 ? 13.484 8.82 7.711 1 97.81 94 GLU A CA 1
ATOM 752 C C . GLU A 1 94 ? 12.656 7.543 7.633 1 97.81 94 GLU A C 1
ATOM 754 O O . GLU A 1 94 ? 13.203 6.453 7.465 1 97.81 94 GLU A O 1
ATOM 759 N N . ASP A 1 95 ? 11.398 7.68 7.785 1 98.06 95 ASP A N 1
ATOM 760 C CA . ASP A 1 95 ? 10.523 6.512 7.723 1 98.06 95 ASP A CA 1
ATOM 761 C C . ASP A 1 95 ? 10.562 5.867 6.34 1 98.06 95 ASP A C 1
ATOM 763 O O . ASP A 1 95 ? 10.539 4.641 6.219 1 98.06 95 ASP A O 1
ATOM 767 N N . LEU A 1 96 ? 10.586 6.676 5.285 1 97.94 96 LEU A N 1
ATOM 768 C CA . LEU A 1 96 ? 10.672 6.148 3.93 1 97.94 96 LEU A CA 1
ATOM 769 C C . LEU A 1 96 ? 11.984 5.402 3.717 1 97.94 96 LEU A C 1
ATOM 771 O O . LEU A 1 96 ? 12 4.344 3.08 1 97.94 96 LEU A O 1
ATOM 775 N N . LYS A 1 97 ? 13.086 5.977 4.238 1 97.88 97 LYS A N 1
ATOM 776 C CA . LYS A 1 97 ? 14.383 5.312 4.133 1 97.88 97 LYS A CA 1
ATOM 777 C C . LYS A 1 97 ? 14.352 3.945 4.809 1 97.88 97 LYS A C 1
ATOM 779 O O . LYS A 1 97 ? 14.859 2.967 4.258 1 97.88 97 LYS A O 1
ATOM 784 N N . GLN A 1 98 ? 13.805 3.924 5.977 1 97.44 98 GLN A N 1
ATOM 785 C CA . GLN A 1 98 ? 13.703 2.662 6.699 1 97.44 98 GLN A CA 1
ATOM 786 C C . GLN A 1 98 ? 12.836 1.661 5.949 1 97.44 98 GLN A C 1
ATOM 788 O O . GLN A 1 98 ? 13.141 0.469 5.906 1 97.44 98 GLN A O 1
ATOM 793 N N . CYS A 1 99 ? 11.781 2.143 5.441 1 97.75 99 CYS A N 1
ATOM 794 C CA . CYS A 1 99 ? 10.898 1.303 4.645 1 97.75 99 CYS A CA 1
ATOM 795 C C . CYS A 1 99 ? 11.641 0.715 3.447 1 97.75 99 CYS A C 1
ATOM 797 O O . CYS A 1 99 ? 11.555 -0.486 3.188 1 97.75 99 CYS A O 1
ATOM 799 N N . ALA A 1 100 ? 12.328 1.554 2.729 1 97.19 100 ALA A N 1
ATOM 800 C CA . ALA A 1 100 ? 13.094 1.1 1.572 1 97.19 100 ALA A CA 1
ATOM 801 C C . ALA A 1 100 ? 14.102 0.02 1.97 1 97.19 100 ALA A C 1
ATOM 803 O O . ALA A 1 100 ? 14.289 -0.956 1.239 1 97.19 100 ALA A O 1
ATOM 804 N N . LYS A 1 101 ? 14.695 0.193 3.07 1 96.38 101 LYS A N 1
ATOM 805 C CA . LYS A 1 101 ? 15.648 -0.799 3.561 1 96.38 101 LYS A CA 1
ATOM 806 C C . LYS A 1 101 ? 14.961 -2.145 3.801 1 96.38 101 LYS A C 1
ATOM 808 O O . LYS A 1 101 ? 15.516 -3.193 3.463 1 96.38 101 LYS A O 1
ATOM 813 N N . LYS A 1 102 ? 13.867 -2.141 4.367 1 96.19 102 LYS A N 1
ATOM 814 C CA . LYS A 1 102 ? 13.109 -3.365 4.625 1 96.19 102 LYS A CA 1
ATOM 815 C C . LYS A 1 102 ? 12.719 -4.055 3.322 1 96.19 102 LYS A C 1
ATOM 817 O O . LYS A 1 102 ? 12.805 -5.277 3.209 1 96.19 102 LYS A O 1
ATOM 822 N N . ILE A 1 103 ? 12.273 -3.256 2.395 1 97.19 103 ILE A N 1
ATOM 823 C CA . ILE A 1 103 ? 11.883 -3.789 1.096 1 97.19 103 ILE A CA 1
ATOM 824 C C . ILE A 1 103 ? 13.086 -4.43 0.413 1 97.19 103 ILE A C 1
ATOM 826 O O . ILE A 1 103 ? 12.977 -5.516 -0.163 1 97.19 103 ILE A O 1
ATOM 830 N N . LEU A 1 104 ? 14.172 -3.76 0.535 1 95.5 104 LEU A N 1
ATOM 831 C CA . LEU A 1 104 ? 15.398 -4.285 -0.057 1 95.5 104 LEU A CA 1
ATOM 832 C C . LEU A 1 104 ? 15.789 -5.605 0.59 1 95.5 104 LEU A C 1
ATOM 834 O O . LEU A 1 104 ? 16.219 -6.535 -0.098 1 95.5 104 LEU A O 1
ATOM 838 N N . SER A 1 105 ? 15.656 -5.703 1.879 1 95.19 105 SER A N 1
ATOM 839 C CA . SER A 1 105 ? 15.953 -6.941 2.59 1 95.19 105 SER A CA 1
ATOM 840 C C . SER A 1 105 ? 15.031 -8.07 2.145 1 95.19 105 SER A C 1
ATOM 842 O O . SER A 1 105 ? 15.453 -9.227 2.066 1 95.19 105 SER A O 1
ATOM 844 N N . ALA A 1 106 ? 13.82 -7.711 1.87 1 93.56 106 ALA A N 1
ATOM 845 C CA . ALA A 1 106 ? 12.844 -8.703 1.422 1 93.56 106 ALA A CA 1
ATOM 846 C C . ALA A 1 106 ? 13.164 -9.188 0.012 1 93.56 106 ALA A C 1
ATOM 848 O O . ALA A 1 106 ? 12.742 -10.273 -0.387 1 93.56 106 ALA A O 1
ATOM 849 N N . ALA A 1 107 ? 13.805 -8.406 -0.777 1 92.12 107 ALA A N 1
ATOM 850 C CA . ALA A 1 107 ? 14.164 -8.742 -2.152 1 92.12 107 ALA A CA 1
ATOM 851 C C . ALA A 1 107 ? 15.281 -9.781 -2.186 1 92.12 107 ALA A C 1
ATOM 853 O O . ALA A 1 107 ? 15.484 -10.453 -3.201 1 92.12 107 ALA A O 1
ATOM 854 N N . SER A 1 108 ? 16.109 -9.906 -1.142 1 80.25 108 SER A N 1
ATOM 855 C CA . SER A 1 108 ? 17.266 -10.805 -1.096 1 80.25 108 SER A CA 1
ATOM 856 C C . SER A 1 108 ? 16.844 -12.227 -0.748 1 80.25 108 SER A C 1
ATOM 858 O O . SER A 1 108 ? 15.859 -12.43 -0.031 1 80.25 108 SER A O 1
ATOM 860 N N . MET B 1 1 ? 12.445 -16.75 10.469 1 64.38 1 MET B N 1
ATOM 861 C CA . MET B 1 1 ? 11.852 -17.438 9.328 1 64.38 1 MET B CA 1
ATOM 862 C C . MET B 1 1 ? 10.469 -16.891 9.008 1 64.38 1 MET B C 1
ATOM 864 O O . MET B 1 1 ? 10.219 -16.453 7.879 1 64.38 1 MET B O 1
ATOM 868 N N . GLU B 1 2 ? 9.477 -16.812 10.086 1 74.81 2 GLU B N 1
ATOM 869 C CA . GLU B 1 2 ? 8.109 -16.328 9.93 1 74.81 2 GLU B CA 1
ATOM 870 C C . GLU B 1 2 ? 8.086 -14.836 9.633 1 74.81 2 GLU B C 1
ATOM 872 O O . GLU B 1 2 ? 7.309 -14.375 8.797 1 74.81 2 GLU B O 1
ATOM 877 N N . GLU B 1 3 ? 9.039 -14 10.219 1 79.69 3 GLU B N 1
ATOM 878 C CA . GLU B 1 3 ?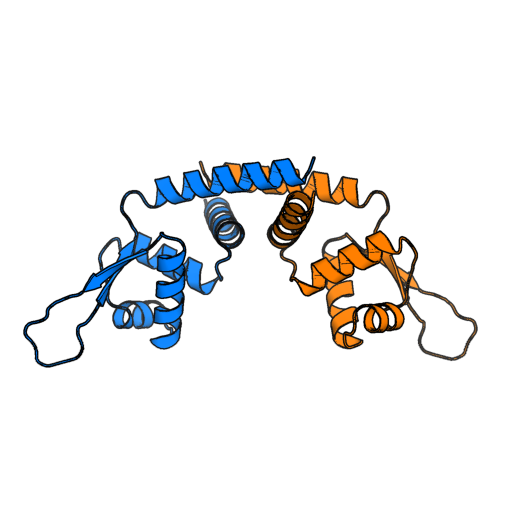 9.102 -12.555 10.031 1 79.69 3 GLU B CA 1
ATOM 879 C C . GLU B 1 3 ? 9.555 -12.195 8.617 1 79.69 3 GLU B C 1
ATOM 881 O O . GLU B 1 3 ? 9.07 -11.227 8.031 1 79.69 3 GLU B O 1
ATOM 886 N N . ASP B 1 4 ? 10.367 -13.039 8.039 1 86.31 4 ASP B N 1
ATOM 887 C CA . ASP B 1 4 ? 10.883 -12.812 6.688 1 86.31 4 ASP B CA 1
ATOM 888 C C . ASP B 1 4 ? 9.773 -12.961 5.648 1 86.31 4 ASP B C 1
ATOM 890 O O . ASP B 1 4 ? 9.672 -12.156 4.723 1 86.31 4 ASP B O 1
ATOM 894 N N . LEU B 1 5 ? 8.93 -13.906 5.906 1 90.94 5 LEU B N 1
ATOM 895 C CA . LEU B 1 5 ? 7.824 -14.125 4.973 1 90.94 5 LEU B CA 1
ATOM 896 C C . LEU B 1 5 ? 6.805 -13 5.059 1 90.94 5 LEU B C 1
ATOM 898 O O . LEU B 1 5 ? 6.297 -12.539 4.031 1 90.94 5 LEU B O 1
ATOM 902 N N . LYS B 1 6 ? 6.543 -12.57 6.254 1 93.31 6 LYS B N 1
ATOM 903 C CA . LYS B 1 6 ? 5.609 -11.461 6.453 1 93.31 6 LYS B CA 1
ATOM 904 C C . LYS B 1 6 ? 6.113 -10.195 5.77 1 93.31 6 LYS B C 1
ATOM 906 O O . LYS B 1 6 ? 5.348 -9.492 5.109 1 93.31 6 LYS B O 1
ATOM 911 N N . ASN B 1 7 ? 7.363 -9.969 5.926 1 94.25 7 ASN B N 1
ATOM 912 C CA . ASN B 1 7 ? 7.98 -8.797 5.312 1 94.25 7 ASN B CA 1
ATOM 913 C C . ASN B 1 7 ? 7.941 -8.875 3.791 1 94.25 7 ASN B C 1
ATOM 915 O O . ASN B 1 7 ? 7.719 -7.863 3.119 1 94.25 7 ASN B O 1
ATOM 919 N N . LYS B 1 8 ? 8.141 -10.008 3.35 1 96 8 LYS B N 1
ATOM 920 C CA . LYS B 1 8 ? 8.086 -10.203 1.903 1 96 8 LYS B CA 1
ATOM 921 C C . LYS B 1 8 ? 6.68 -9.945 1.368 1 96 8 LYS B C 1
ATOM 923 O O . LYS B 1 8 ? 6.508 -9.242 0.372 1 96 8 LYS B O 1
ATOM 928 N N . LYS B 1 9 ? 5.734 -10.477 2.059 1 96.88 9 LYS B N 1
ATOM 929 C CA . LYS B 1 9 ? 4.348 -10.305 1.641 1 96.88 9 LYS B CA 1
ATOM 930 C C . LYS B 1 9 ? 3.938 -8.836 1.676 1 96.88 9 LYS B C 1
ATOM 932 O O . LYS B 1 9 ? 3.299 -8.344 0.744 1 96.88 9 LYS B O 1
ATOM 937 N N . GLU B 1 10 ? 4.332 -8.172 2.66 1 96 10 GLU B N 1
ATOM 938 C CA . GLU B 1 10 ? 3.99 -6.758 2.799 1 96 10 GLU B CA 1
ATOM 939 C C . GLU B 1 10 ? 4.66 -5.918 1.712 1 96 10 GLU B C 1
ATOM 941 O O . GLU B 1 10 ? 4.051 -4.996 1.167 1 96 10 GLU B O 1
ATOM 946 N N . SER B 1 11 ? 5.887 -6.215 1.417 1 97.38 11 SER B N 1
ATOM 947 C CA . SER B 1 11 ? 6.621 -5.496 0.379 1 97.38 11 SER B CA 1
ATOM 948 C C . SER B 1 11 ? 5.992 -5.715 -0.993 1 97.38 11 SER B C 1
ATOM 950 O O . SER B 1 11 ? 5.883 -4.781 -1.789 1 97.38 11 SER B O 1
ATOM 952 N N . ILE B 1 12 ? 5.562 -6.918 -1.199 1 97.88 12 ILE B N 1
ATOM 953 C CA . ILE B 1 12 ? 4.918 -7.242 -2.465 1 97.88 12 ILE B CA 1
ATOM 954 C C . ILE B 1 12 ? 3.596 -6.48 -2.578 1 97.88 12 ILE B C 1
ATOM 956 O O . ILE B 1 12 ? 3.303 -5.883 -3.617 1 97.88 12 ILE B O 1
ATOM 960 N N . LYS B 1 13 ? 2.844 -6.477 -1.521 1 96.88 13 LYS B N 1
ATOM 961 C CA . LYS B 1 13 ? 1.583 -5.742 -1.506 1 96.88 13 LYS B CA 1
ATOM 962 C C . LYS B 1 13 ? 1.8 -4.266 -1.838 1 96.88 13 LYS B C 1
ATOM 964 O O . LYS B 1 13 ? 1.106 -3.709 -2.691 1 96.88 13 LYS B O 1
ATOM 969 N N . CYS B 1 14 ? 2.795 -3.707 -1.249 1 96.12 14 CYS B N 1
ATOM 970 C CA . CYS B 1 14 ? 3.082 -2.287 -1.412 1 96.12 14 CYS B CA 1
ATOM 971 C C . CYS B 1 14 ? 3.613 -1.994 -2.809 1 96.12 14 CYS B C 1
ATOM 973 O O . CYS B 1 14 ? 3.115 -1.099 -3.494 1 96.12 14 CYS B O 1
ATOM 975 N N . CYS B 1 15 ? 4.504 -2.709 -3.25 1 97 15 CYS B N 1
ATOM 976 C CA . CYS B 1 15 ? 5.219 -2.389 -4.48 1 97 15 CYS B CA 1
ATOM 977 C C . CYS B 1 15 ? 4.363 -2.701 -5.703 1 97 15 CYS B C 1
ATOM 979 O O . CYS B 1 15 ? 4.488 -2.045 -6.738 1 97 15 CYS B O 1
ATOM 981 N N . TYR B 1 16 ? 3.479 -3.662 -5.539 1 97.06 16 TYR B N 1
ATOM 982 C CA . TYR B 1 16 ? 2.637 -4.02 -6.676 1 97.06 16 TYR B CA 1
ATOM 983 C C . TYR B 1 16 ? 1.226 -3.469 -6.504 1 97.06 16 TYR B C 1
ATOM 985 O O . TYR B 1 16 ? 0.386 -3.604 -7.395 1 97.06 16 TYR B O 1
ATOM 993 N N . ARG B 1 17 ? 0.949 -2.936 -5.438 1 95 17 ARG B N 1
ATOM 994 C CA . ARG B 1 17 ? -0.381 -2.418 -5.133 1 95 17 ARG B CA 1
ATOM 995 C C . ARG B 1 17 ? -1.428 -3.525 -5.195 1 95 17 ARG B C 1
ATOM 997 O O . ARG B 1 17 ? -2.486 -3.35 -5.805 1 95 17 ARG B O 1
ATOM 1004 N N . LEU B 1 18 ? -1.083 -4.566 -4.52 1 97.12 18 LEU B N 1
ATOM 1005 C CA . LEU B 1 18 ? -1.945 -5.742 -4.465 1 97.12 18 LEU B CA 1
ATOM 1006 C C . LEU B 1 18 ? -2.629 -5.852 -3.107 1 97.12 18 LEU B C 1
ATOM 1008 O O . LEU B 1 18 ? -2.094 -5.391 -2.1 1 97.12 18 LEU B O 1
ATOM 1012 N N . SER B 1 19 ? -3.775 -6.496 -3.117 1 96.06 19 SER B N 1
ATOM 1013 C CA . SER B 1 19 ? -4.477 -6.75 -1.864 1 96.06 19 SER B CA 1
ATOM 1014 C C . SER B 1 19 ? -3.92 -7.98 -1.156 1 96.06 19 SER B C 1
ATOM 1016 O O . SER B 1 19 ? -3.096 -8.703 -1.718 1 96.06 19 SER B O 1
ATOM 1018 N N . GLU B 1 20 ? -4.367 -8.141 0.092 1 96.62 20 GLU B N 1
ATOM 1019 C CA . GLU B 1 20 ? -4 -9.336 0.851 1 96.62 20 GLU B CA 1
ATOM 1020 C C . GLU B 1 20 ? -4.406 -10.609 0.11 1 96.62 20 GLU B C 1
ATOM 1022 O O . GLU B 1 20 ? -3.631 -11.562 0.038 1 96.62 20 GLU B O 1
ATOM 1027 N N . THR B 1 21 ? -5.582 -10.492 -0.485 1 97.44 21 THR B N 1
ATOM 1028 C CA . THR B 1 21 ? -6.117 -11.641 -1.212 1 97.44 21 THR B CA 1
ATOM 1029 C C . THR B 1 21 ? -5.246 -11.969 -2.422 1 97.44 21 THR B C 1
ATOM 1031 O O . THR B 1 21 ? -4.938 -13.133 -2.672 1 97.44 21 THR B O 1
ATOM 1034 N N . ASP B 1 22 ? -4.891 -10.914 -3.139 1 98.38 22 ASP B N 1
ATOM 1035 C CA . ASP B 1 22 ? -4.043 -11.109 -4.309 1 98.38 22 ASP B CA 1
ATOM 1036 C C . ASP B 1 22 ? -2.742 -11.82 -3.928 1 98.38 22 ASP B C 1
ATOM 1038 O O . ASP B 1 22 ? -2.314 -12.758 -4.609 1 98.38 22 ASP B O 1
ATOM 1042 N N . VAL B 1 23 ? -2.168 -11.414 -2.865 1 98.44 23 VAL B N 1
ATOM 1043 C CA . VAL B 1 23 ? -0.876 -11.938 -2.439 1 98.44 23 VAL B CA 1
ATOM 1044 C C . VAL B 1 23 ? -1.041 -13.383 -1.957 1 98.44 23 VAL B C 1
ATOM 1046 O O . VAL B 1 23 ? -0.193 -14.234 -2.229 1 98.44 23 VAL B O 1
ATOM 1049 N N . GLU B 1 24 ? -2.086 -13.641 -1.262 1 97.88 24 GLU B N 1
ATOM 1050 C CA . GLU B 1 24 ? -2.361 -15.008 -0.836 1 97.88 24 GLU B CA 1
ATOM 1051 C C . GLU B 1 24 ? -2.512 -15.938 -2.035 1 97.88 24 GLU B C 1
ATOM 1053 O O . GLU B 1 24 ? -1.985 -17.047 -2.033 1 97.88 24 GLU B O 1
ATOM 1058 N N . CYS B 1 25 ? -3.23 -15.484 -3.012 1 98.44 25 CYS B N 1
ATOM 1059 C CA . CYS B 1 25 ? -3.391 -16.266 -4.234 1 98.44 25 CYS B CA 1
ATOM 1060 C C . CYS B 1 25 ? -2.045 -16.5 -4.91 1 98.44 25 CYS B C 1
ATOM 1062 O O . CYS B 1 25 ? -1.758 -17.609 -5.367 1 98.44 25 CYS B O 1
ATOM 1064 N N . LEU B 1 26 ? -1.278 -15.438 -4.965 1 98.56 26 LEU B N 1
ATOM 1065 C CA . LEU B 1 26 ? 0.042 -15.516 -5.582 1 98.56 26 LEU B CA 1
ATOM 1066 C C . LEU B 1 26 ? 0.893 -16.578 -4.902 1 98.56 26 LEU B C 1
ATOM 1068 O O . LEU B 1 26 ? 1.463 -17.453 -5.57 1 98.56 26 LEU B O 1
ATOM 1072 N N . PHE B 1 27 ? 0.947 -16.578 -3.57 1 98.12 27 PHE B N 1
ATOM 1073 C CA . PHE B 1 27 ? 1.791 -17.5 -2.828 1 98.12 27 PHE B CA 1
ATOM 1074 C C . PHE B 1 27 ? 1.274 -18.938 -2.963 1 98.12 27 PHE B C 1
ATOM 1076 O O . PHE B 1 27 ? 2.059 -19.875 -2.982 1 98.12 27 PHE B O 1
ATOM 1083 N N . L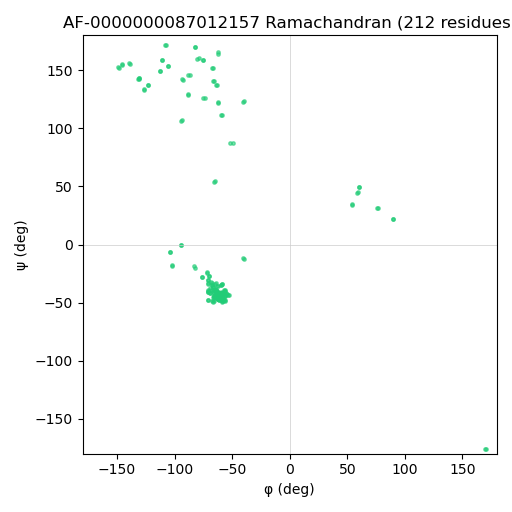YS B 1 28 ? -0.023 -19.031 -3.072 1 98.12 28 LYS B N 1
ATOM 1084 C CA . LYS B 1 28 ? -0.578 -20.375 -3.297 1 98.12 28 LYS B CA 1
ATOM 1085 C C . LYS B 1 28 ? -0.16 -20.922 -4.66 1 98.12 28 LYS B C 1
ATOM 1087 O O . LYS B 1 28 ? 0.204 -22.094 -4.777 1 98.12 28 LYS B O 1
ATOM 1092 N N . LEU B 1 29 ? -0.229 -20.094 -5.68 1 98.19 29 LEU B N 1
ATOM 1093 C CA . LEU B 1 29 ? 0.194 -20.5 -7.016 1 98.19 29 LEU B CA 1
ATOM 1094 C C . LEU B 1 29 ? 1.664 -20.906 -7.023 1 98.19 29 LEU B C 1
ATOM 1096 O O . LEU B 1 29 ? 2.045 -21.875 -7.684 1 98.19 29 LEU B O 1
ATOM 1100 N N . ILE B 1 30 ? 2.453 -20.125 -6.312 1 97.38 30 ILE B N 1
ATOM 1101 C CA . ILE B 1 30 ? 3.879 -20.422 -6.219 1 97.38 30 ILE B CA 1
ATOM 1102 C C . ILE B 1 30 ? 4.082 -21.766 -5.539 1 97.38 30 ILE B C 1
ATOM 1104 O O . ILE B 1 30 ? 4.898 -22.578 -5.98 1 97.38 30 ILE B O 1
ATOM 1108 N N . GLU B 1 31 ? 3.4 -21.984 -4.473 1 96.69 31 GLU B N 1
ATOM 1109 C CA . GLU B 1 31 ? 3.484 -23.234 -3.705 1 96.69 31 GLU B CA 1
ATOM 1110 C C . GLU B 1 31 ? 3.102 -24.438 -4.559 1 96.69 31 GLU B C 1
ATOM 1112 O O . GLU B 1 31 ? 3.768 -25.469 -4.512 1 96.69 31 GLU B O 1
ATOM 1117 N N . LEU B 1 32 ? 2.016 -24.328 -5.273 1 95.56 32 LEU B N 1
ATOM 1118 C CA . LEU B 1 32 ? 1.533 -25.422 -6.098 1 95.56 32 LEU B CA 1
ATOM 1119 C C . LEU B 1 32 ? 2.488 -25.703 -7.254 1 95.56 32 LEU B C 1
ATOM 1121 O O . LEU B 1 32 ? 2.678 -26.859 -7.648 1 95.56 32 LEU B O 1
ATOM 1125 N N . ASN B 1 33 ? 3.045 -24.609 -7.773 1 94.62 33 ASN B N 1
ATOM 1126 C CA . ASN B 1 33 ? 4.023 -24.688 -8.852 1 94.62 33 ASN B CA 1
ATOM 1127 C C . ASN B 1 33 ? 3.494 -25.484 -10.039 1 94.62 33 ASN B C 1
ATOM 1129 O O . ASN B 1 33 ? 4.203 -26.328 -10.594 1 94.62 33 ASN B O 1
ATOM 1133 N N . LYS B 1 34 ? 2.221 -25.438 -10.367 1 95.44 34 LYS B N 1
ATOM 1134 C CA . LYS B 1 34 ? 1.562 -26.062 -11.516 1 95.44 34 LYS B CA 1
ATOM 1135 C C . LYS B 1 34 ? 0.368 -25.219 -11.977 1 95.44 34 LYS B C 1
ATOM 1137 O O . LYS B 1 34 ? -0.225 -24.484 -11.18 1 95.44 34 LYS B O 1
ATOM 1142 N N . PRO B 1 35 ? 0.044 -25.312 -13.25 1 96.81 35 PRO B N 1
ATOM 1143 C CA . PRO B 1 35 ? -1.134 -24.594 -13.742 1 96.81 35 PRO B CA 1
ATOM 1144 C C . PRO B 1 35 ? -2.434 -25.094 -13.117 1 96.81 35 PRO B C 1
ATOM 1146 O O . PRO B 1 35 ? -2.625 -26.297 -12.961 1 96.81 35 PRO B O 1
ATOM 1149 N N . ILE B 1 36 ? -3.264 -24.172 -12.758 1 96.69 36 ILE B N 1
ATOM 1150 C CA . ILE B 1 36 ? -4.551 -24.547 -12.18 1 96.69 36 ILE B CA 1
ATOM 1151 C C . ILE B 1 36 ? -5.645 -23.641 -12.727 1 96.69 36 ILE B C 1
ATOM 1153 O O . ILE B 1 36 ? -5.367 -22.516 -13.164 1 96.69 36 ILE B O 1
ATOM 1157 N N . THR B 1 37 ? -6.859 -24.141 -12.688 1 96.06 37 THR B N 1
ATOM 1158 C CA . THR B 1 37 ? -7.992 -23.328 -13.133 1 96.06 37 THR B CA 1
ATOM 1159 C C . THR B 1 37 ? -8.422 -22.3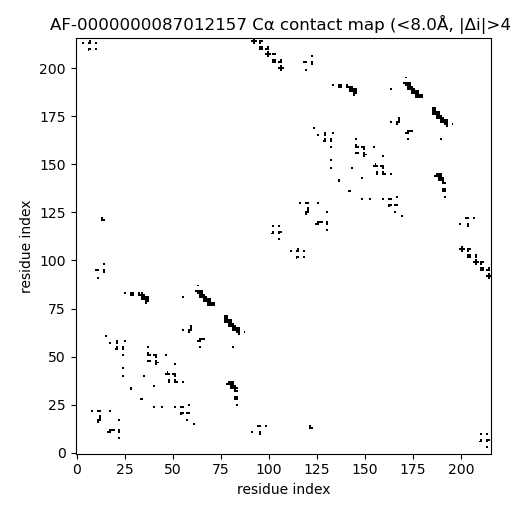59 -12.047 1 96.06 37 THR B C 1
ATOM 1161 O O . THR B 1 37 ? -8.047 -22.516 -10.883 1 96.06 37 THR B O 1
ATOM 1164 N N . SER B 1 38 ? -9.164 -21.281 -12.508 1 96.62 38 SER B N 1
ATOM 1165 C CA . SER B 1 38 ? -9.695 -20.328 -11.531 1 96.62 38 SER B CA 1
ATOM 1166 C C . SER B 1 38 ? -10.602 -21.016 -10.523 1 96.62 38 SER B C 1
ATOM 1168 O O . SER B 1 38 ? -10.609 -20.656 -9.344 1 96.62 38 SER B O 1
ATOM 1170 N N . ILE B 1 39 ? -11.328 -22.016 -10.922 1 95.94 39 ILE B N 1
ATOM 1171 C CA . ILE B 1 39 ? -12.242 -22.766 -10.062 1 95.94 39 ILE B CA 1
ATOM 1172 C C . ILE B 1 39 ? -11.445 -23.531 -9.016 1 95.94 39 ILE B C 1
ATOM 1174 O O . ILE B 1 39 ? -11.797 -23.516 -7.828 1 95.94 39 ILE B O 1
ATOM 1178 N N . GLU B 1 40 ? -10.461 -24.219 -9.453 1 96.69 40 GLU B N 1
ATOM 1179 C CA . GLU B 1 40 ? -9.609 -24.953 -8.531 1 96.69 40 GLU B CA 1
ATOM 1180 C C . GLU B 1 40 ? -8.969 -24.031 -7.504 1 96.69 40 GLU B C 1
ATOM 1182 O O . GLU B 1 40 ? -8.938 -24.344 -6.312 1 96.69 40 GLU B O 1
ATOM 1187 N N . LEU B 1 41 ? -8.445 -22.938 -7.961 1 97.69 41 LEU B N 1
ATOM 1188 C CA . LEU B 1 41 ? -7.852 -21.969 -7.043 1 97.69 41 LEU B CA 1
ATOM 1189 C C . LEU B 1 41 ? -8.875 -21.5 -6.016 1 97.69 41 LEU B C 1
ATOM 1191 O O . LEU B 1 41 ? -8.57 -21.422 -4.82 1 97.69 41 LEU B O 1
ATOM 1195 N N . ALA B 1 42 ? -10.047 -21.156 -6.492 1 98.12 42 ALA B N 1
ATOM 1196 C CA . ALA B 1 42 ? -11.125 -20.703 -5.617 1 98.12 42 ALA B CA 1
ATOM 1197 C C . ALA B 1 42 ? -11.422 -21.719 -4.523 1 98.12 42 ALA B C 1
ATOM 1199 O O . ALA B 1 42 ? -11.555 -21.359 -3.352 1 98.12 42 ALA B O 1
ATOM 1200 N N . GLN B 1 43 ? -11.43 -22.953 -4.895 1 97.81 43 GLN B N 1
ATOM 1201 C CA . GLN B 1 43 ? -11.703 -24.031 -3.953 1 97.81 43 GLN B CA 1
ATOM 1202 C C . GLN B 1 43 ? -10.586 -24.156 -2.916 1 97.81 43 GLN B C 1
ATOM 1204 O O . GLN B 1 43 ? -10.859 -24.266 -1.718 1 97.81 43 GLN B O 1
ATOM 1209 N N . ILE B 1 44 ? -9.414 -24.156 -3.375 1 97.44 44 ILE B N 1
ATOM 1210 C CA . ILE B 1 44 ? -8.258 -24.297 -2.504 1 97.44 44 ILE B CA 1
ATOM 1211 C C . ILE B 1 44 ? -8.227 -23.141 -1.503 1 97.44 44 ILE B C 1
ATOM 1213 O O . ILE B 1 44 ? -7.918 -23.328 -0.325 1 97.44 44 ILE B O 1
ATOM 1217 N N . MET B 1 45 ? -8.516 -21.922 -1.966 1 97.62 45 MET B N 1
ATOM 1218 C CA . MET B 1 45 ? -8.414 -20.719 -1.151 1 97.62 45 MET B CA 1
ATOM 1219 C C . MET B 1 45 ? -9.656 -20.531 -0.288 1 97.62 45 MET B C 1
ATOM 1221 O O . MET B 1 45 ? -9.633 -19.781 0.688 1 97.62 45 MET B O 1
ATOM 1225 N N . GLY B 1 46 ? -10.695 -21.141 -0.671 1 97.81 46 GLY B N 1
ATOM 1226 C CA . GLY B 1 46 ? -11.961 -20.906 0.007 1 97.81 46 GLY B CA 1
ATOM 1227 C C . GLY B 1 46 ? -12.617 -19.594 -0.383 1 97.81 46 GLY B C 1
ATOM 1228 O O . GLY B 1 46 ? -13.211 -18.922 0.459 1 97.81 46 GLY B O 1
ATOM 1229 N N . PHE B 1 47 ? -12.391 -19.203 -1.574 1 96.25 47 PHE B N 1
ATOM 1230 C CA . PHE B 1 47 ? -12.961 -17.984 -2.137 1 96.25 47 PHE B CA 1
ATOM 1231 C C . PHE B 1 47 ? -14.055 -18.312 -3.15 1 96.25 47 PHE B C 1
ATOM 1233 O O . PHE B 1 47 ? -14.203 -19.469 -3.549 1 96.25 47 PHE B O 1
ATOM 1240 N N . SER B 1 48 ? -14.797 -17.281 -3.623 1 97.25 48 SER B N 1
ATOM 1241 C CA . SER B 1 48 ? -15.664 -17.406 -4.793 1 97.25 48 SER B CA 1
ATOM 1242 C C . SER B 1 48 ? -14.852 -17.422 -6.082 1 97.25 48 SER B C 1
ATOM 1244 O O . SER B 1 48 ? -13.727 -16.906 -6.117 1 97.25 48 SER B O 1
ATOM 1246 N N . LYS B 1 49 ? -15.453 -17.953 -7.098 1 95.94 49 LYS B N 1
ATOM 1247 C CA . LYS B 1 49 ? -14.812 -17.922 -8.406 1 95.94 49 LYS B CA 1
ATOM 1248 C C . LYS B 1 49 ? -14.531 -16.5 -8.859 1 95.94 49 LYS B C 1
ATOM 1250 O O . LYS B 1 49 ? -13.477 -16.219 -9.438 1 95.94 49 LYS B O 1
ATOM 1255 N N . THR B 1 50 ? -15.469 -15.625 -8.633 1 97.19 50 THR B N 1
ATOM 1256 C CA . THR B 1 50 ? -15.328 -14.219 -9 1 97.19 50 THR B CA 1
ATOM 1257 C C . THR B 1 50 ? -14.109 -13.602 -8.312 1 97.19 50 THR B C 1
ATOM 1259 O O . THR B 1 50 ? -13.305 -12.93 -8.953 1 97.19 50 THR B O 1
ATOM 1262 N N . THR B 1 51 ? -13.922 -13.836 -7 1 97.81 51 THR B N 1
ATOM 1263 C CA . THR B 1 51 ? -12.789 -13.336 -6.238 1 97.81 51 THR B CA 1
ATOM 1264 C C . THR B 1 51 ? -11.477 -13.875 -6.797 1 97.81 51 THR B C 1
ATOM 1266 O O . THR B 1 51 ? -10.516 -13.125 -6.992 1 97.81 51 THR B O 1
ATOM 1269 N N . ALA B 1 52 ? -11.516 -15.102 -7.012 1 97.94 52 ALA B N 1
ATOM 1270 C CA . ALA B 1 52 ? -10.32 -15.734 -7.562 1 97.94 52 ALA B CA 1
ATOM 1271 C C . ALA B 1 52 ? -9.977 -15.148 -8.93 1 97.94 52 ALA B C 1
ATOM 1273 O O . ALA B 1 52 ? -8.812 -14.844 -9.211 1 97.94 52 ALA B O 1
ATOM 1274 N N . GLU B 1 53 ? -10.945 -14.992 -9.75 1 97.69 53 GLU B N 1
ATOM 1275 C CA . GLU B 1 53 ? -10.727 -14.492 -11.102 1 97.69 53 GLU B CA 1
ATOM 1276 C C . GLU B 1 53 ? -10.25 -13.039 -11.086 1 97.69 53 GLU B C 1
ATOM 1278 O O . GLU B 1 53 ? -9.391 -12.648 -11.875 1 97.69 53 GLU B O 1
ATOM 1283 N N . THR B 1 54 ? -10.812 -12.312 -10.211 1 98.38 54 THR B N 1
ATOM 1284 C CA . THR B 1 54 ? -10.406 -10.93 -10.055 1 98.38 54 THR B CA 1
ATOM 1285 C C . THR B 1 54 ? -8.938 -10.844 -9.633 1 98.38 54 THR B C 1
ATOM 1287 O O . THR B 1 54 ? -8.172 -10.047 -10.18 1 98.38 54 THR B O 1
ATOM 1290 N N . SER B 1 55 ? -8.578 -11.648 -8.656 1 98.56 55 SER B N 1
ATOM 1291 C CA . SER B 1 55 ? -7.188 -11.68 -8.211 1 98.56 55 SER B CA 1
ATOM 1292 C C . SER B 1 55 ? -6.258 -12.133 -9.336 1 98.56 55 SER B C 1
ATOM 1294 O O . SER B 1 55 ? -5.199 -11.539 -9.547 1 98.56 55 SER B O 1
ATOM 1296 N N . LEU B 1 56 ? -6.641 -13.141 -10.008 1 98.44 56 LEU B N 1
ATOM 1297 C CA . LEU B 1 56 ? -5.836 -13.656 -11.109 1 98.44 56 LEU B CA 1
ATOM 1298 C C . LEU B 1 56 ? -5.641 -12.586 -12.18 1 98.44 56 LEU B C 1
ATOM 1300 O O . LEU B 1 56 ? -4.547 -12.461 -12.742 1 98.44 56 LEU B O 1
ATOM 1304 N N . LYS B 1 57 ? -6.656 -11.914 -12.484 1 98.38 57 LYS B N 1
ATOM 1305 C CA . LYS B 1 57 ? -6.555 -10.82 -13.453 1 98.38 57 LYS B CA 1
ATOM 1306 C C . LYS B 1 57 ? -5.555 -9.766 -12.992 1 98.38 57 LYS B C 1
ATOM 1308 O O . LYS B 1 57 ? -4.723 -9.312 -13.773 1 98.38 57 LYS B O 1
ATOM 1313 N N . ARG B 1 58 ? -5.621 -9.406 -11.742 1 98.56 58 ARG B N 1
ATOM 1314 C CA . ARG B 1 58 ? -4.699 -8.406 -11.211 1 98.56 58 ARG B CA 1
ATOM 1315 C C . ARG B 1 58 ? -3.258 -8.906 -11.266 1 98.56 58 ARG B C 1
ATOM 1317 O O . ARG B 1 58 ? -2.35 -8.156 -11.633 1 98.56 58 ARG B O 1
ATOM 1324 N N . LEU B 1 59 ? -3.096 -10.133 -10.891 1 98.69 59 LEU B N 1
ATOM 1325 C CA . LEU B 1 59 ? -1.767 -10.734 -10.891 1 98.69 59 LEU B CA 1
ATOM 1326 C C . LEU B 1 59 ? -1.219 -10.828 -12.312 1 98.69 59 LEU B C 1
ATOM 1328 O O . LEU B 1 59 ? -0.014 -10.68 -12.531 1 98.69 59 LEU B O 1
ATOM 1332 N N . MET B 1 60 ? -2.123 -11.055 -13.273 1 98.31 60 MET B N 1
ATOM 1333 C CA . MET B 1 60 ? -1.73 -11.047 -14.68 1 98.31 60 MET B CA 1
ATOM 1334 C C . MET B 1 60 ? -1.364 -9.641 -15.141 1 98.31 60 MET B C 1
ATOM 1336 O O . MET B 1 60 ? -0.384 -9.453 -15.859 1 98.31 60 MET B O 1
ATOM 1340 N N . ASP B 1 61 ? -2.129 -8.664 -14.734 1 98.19 61 ASP B N 1
ATOM 1341 C CA . ASP B 1 61 ? -1.92 -7.277 -15.125 1 98.19 61 ASP B CA 1
ATOM 1342 C C . ASP B 1 61 ? -0.54 -6.785 -14.695 1 98.19 61 ASP B C 1
ATOM 1344 O O . ASP B 1 61 ? 0.085 -5.98 -15.391 1 98.19 61 ASP B O 1
ATOM 1348 N N . VAL B 1 62 ? -0.065 -7.281 -13.531 1 97.88 62 VAL B N 1
ATOM 1349 C CA . VAL B 1 62 ? 1.221 -6.809 -13.023 1 97.88 62 VAL B CA 1
ATOM 1350 C C . VAL B 1 62 ? 2.33 -7.758 -13.477 1 97.88 62 VAL B C 1
ATOM 1352 O O . VAL B 1 62 ? 3.486 -7.605 -13.07 1 97.88 62 VAL B O 1
ATOM 1355 N N . GLY B 1 63 ? 1.962 -8.781 -14.195 1 98.06 63 GLY B N 1
ATOM 1356 C CA . GLY B 1 63 ? 2.945 -9.602 -14.883 1 98.06 63 GLY B CA 1
ATOM 1357 C C . GLY B 1 63 ? 3.453 -10.758 -14.047 1 98.06 63 GLY B C 1
ATOM 1358 O O . GLY B 1 63 ? 4.539 -11.281 -14.297 1 98.06 63 GLY B O 1
ATOM 1359 N N . LEU B 1 64 ? 2.736 -11.195 -13.062 1 98.56 64 LEU B N 1
ATOM 1360 C CA . LEU B 1 64 ? 3.227 -12.227 -12.156 1 98.56 64 LEU B CA 1
ATOM 1361 C C . LEU B 1 64 ? 2.605 -13.586 -12.492 1 98.56 64 LEU B C 1
ATOM 1363 O O . LEU B 1 64 ? 3.117 -14.625 -12.07 1 98.56 64 LEU B O 1
ATOM 1367 N N . VAL B 1 65 ? 1.497 -13.547 -13.242 1 98.56 65 VAL B N 1
ATOM 1368 C CA . VAL B 1 65 ? 0.77 -14.766 -13.57 1 98.56 65 VAL B CA 1
ATOM 1369 C C . VAL B 1 65 ? 0.483 -14.812 -15.07 1 98.56 65 VAL B C 1
ATOM 1371 O O . VAL B 1 65 ? 0.24 -13.773 -15.695 1 98.56 65 VAL B O 1
ATOM 1374 N N . ASN B 1 66 ? 0.565 -15.922 -15.602 1 97.56 66 ASN B N 1
ATOM 1375 C CA . ASN B 1 66 ? 0.181 -16.172 -16.984 1 97.56 66 ASN B CA 1
ATOM 1376 C C . ASN B 1 66 ? -1.069 -17.047 -17.062 1 97.56 66 ASN B C 1
ATOM 1378 O O . ASN B 1 66 ? -1.398 -17.766 -16.109 1 97.56 66 ASN B O 1
ATOM 1382 N N . ARG B 1 67 ? -1.688 -16.938 -18.203 1 96.31 67 ARG B N 1
ATOM 1383 C CA . ARG B 1 67 ? -2.816 -17.828 -18.453 1 96.31 67 ARG B CA 1
ATOM 1384 C C . ARG B 1 67 ? -2.693 -18.5 -19.812 1 96.31 67 ARG B C 1
ATOM 1386 O O . ARG B 1 67 ? -2.16 -17.922 -20.766 1 96.31 67 ARG B O 1
ATOM 1393 N N . ILE B 1 68 ? -3.09 -19.734 -19.922 1 94 68 ILE B N 1
ATOM 1394 C CA . ILE B 1 68 ? -3.115 -20.484 -21.172 1 94 68 ILE B CA 1
ATOM 1395 C C . ILE B 1 68 ? -4.508 -21.078 -21.391 1 94 68 ILE B C 1
ATOM 1397 O O . ILE B 1 68 ? -5.121 -21.594 -20.453 1 94 68 ILE B O 1
ATOM 1401 N N . LYS B 1 69 ? -4.926 -20.891 -22.594 1 91.44 69 LYS B N 1
ATOM 1402 C CA . LYS B 1 69 ? -6.223 -21.469 -22.953 1 91.44 69 LYS B CA 1
ATOM 1403 C C . LYS B 1 69 ? -6.117 -22.969 -23.141 1 91.44 69 LYS B C 1
ATOM 1405 O O . LYS B 1 69 ? -5.195 -23.453 -23.797 1 91.44 69 LYS B O 1
ATOM 1410 N N . ILE B 1 70 ? -6.938 -23.703 -22.453 1 80.94 70 ILE B N 1
ATOM 1411 C CA . ILE B 1 70 ? -6.953 -25.156 -22.625 1 80.94 70 ILE B CA 1
ATOM 1412 C C . ILE B 1 70 ? -8.023 -25.531 -23.656 1 80.94 70 ILE B C 1
ATOM 1414 O O . ILE B 1 70 ? -9.133 -25 -23.625 1 80.94 70 ILE B O 1
ATOM 1418 N N . GLU B 1 71 ? -7.613 -25.938 -24.891 1 71.31 71 GLU B N 1
ATOM 1419 C CA . GLU B 1 71 ? -8.531 -26.422 -25.906 1 71.31 71 GLU B CA 1
ATOM 1420 C C . GLU B 1 71 ? -9.188 -27.734 -25.5 1 71.31 71 GLU B C 1
ATOM 1422 O O . GLU B 1 71 ? -8.516 -28.766 -25.391 1 71.31 71 GLU B O 1
ATOM 1427 N N . GLU B 1 72 ? -9.758 -27.781 -24.438 1 60.56 72 GLU B N 1
ATOM 1428 C CA . GLU B 1 72 ? -10.398 -29.078 -24.25 1 60.56 72 GLU B CA 1
ATOM 1429 C C . GLU B 1 72 ? -11.461 -29.328 -25.312 1 60.56 72 GLU B C 1
ATOM 1431 O O . GLU B 1 72 ? -12.125 -28.406 -25.766 1 60.56 72 GLU B O 1
ATOM 1436 N N . LYS B 1 73 ? -11.18 -30.5 -26.031 1 58.97 73 LYS B N 1
ATOM 1437 C CA . LYS B 1 73 ? -12.039 -31.078 -27.078 1 58.97 73 LYS B CA 1
ATOM 1438 C C . LYS B 1 73 ? -13.516 -30.969 -26.688 1 58.97 73 LYS B C 1
ATOM 1440 O O . LYS B 1 73 ? -14.391 -31.438 -27.422 1 58.97 73 LYS B O 1
ATOM 1445 N N . LYS B 1 74 ? -13.805 -30.641 -25.469 1 58.38 74 LYS B N 1
ATOM 1446 C CA . LYS B 1 74 ? -15.227 -30.766 -25.141 1 58.38 74 LYS B CA 1
ATOM 1447 C C . LYS B 1 74 ? -15.992 -29.5 -25.516 1 58.38 74 LYS B C 1
ATOM 1449 O O . LYS B 1 74 ? -15.406 -28.406 -25.578 1 58.38 74 LYS B O 1
ATOM 1454 N N . ILE B 1 75 ? -17.047 -29.625 -25.875 1 58.25 75 ILE B N 1
ATOM 1455 C CA . ILE B 1 75 ? -18.188 -28.75 -26.125 1 58.25 75 ILE B CA 1
ATOM 1456 C C . ILE B 1 75 ? -18.453 -27.891 -24.891 1 58.25 75 ILE B C 1
ATOM 1458 O O . ILE B 1 75 ? -18.719 -28.406 -23.797 1 58.25 75 ILE B O 1
ATOM 1462 N N . GLY B 1 76 ? -17.812 -26.75 -24.766 1 59.94 76 GLY B N 1
ATOM 1463 C CA . GLY B 1 76 ? -18.109 -25.781 -23.734 1 59.94 76 GLY B CA 1
ATOM 1464 C C . GLY B 1 76 ? -17.094 -24.672 -23.656 1 59.94 76 GLY B C 1
ATOM 1465 O O . GLY B 1 76 ? -16.234 -24.531 -24.531 1 59.94 76 GLY B O 1
ATOM 1466 N N . ARG B 1 77 ? -17.234 -23.766 -22.688 1 64.94 77 ARG B N 1
ATOM 1467 C CA . ARG B 1 77 ? -16.438 -22.562 -22.469 1 64.94 77 ARG B CA 1
ATOM 1468 C C . ARG B 1 77 ? -14.969 -22.906 -22.266 1 64.94 77 ARG B C 1
ATOM 1470 O O . ARG B 1 77 ? -14.641 -23.766 -21.438 1 64.94 77 ARG B O 1
ATOM 1477 N N . PRO B 1 78 ? -14.219 -22.516 -23.25 1 66.62 78 PRO B N 1
ATOM 1478 C CA . PRO B 1 78 ? -12.781 -22.75 -23.078 1 66.62 78 PRO B CA 1
ATOM 1479 C C . PRO B 1 78 ? -12.289 -22.484 -21.672 1 66.62 78 PRO B C 1
ATOM 1481 O O . PRO B 1 78 ? -12.727 -21.516 -21.031 1 66.62 78 PRO B O 1
ATOM 1484 N N . LYS B 1 79 ? -11.68 -23.422 -21.031 1 84.94 79 LYS B N 1
ATOM 1485 C CA . LYS B 1 79 ? -11.141 -23.266 -19.688 1 84.94 79 LYS B CA 1
ATOM 1486 C C . LYS B 1 79 ? -9.711 -22.734 -19.719 1 84.94 79 LYS B C 1
ATOM 1488 O O . LYS B 1 79 ? -8.953 -23.047 -20.641 1 84.94 79 LYS B O 1
ATOM 1493 N N . PHE B 1 80 ? -9.469 -21.688 -18.953 1 94.62 80 PHE B N 1
ATOM 1494 C CA . PHE B 1 80 ? -8.109 -21.172 -18.812 1 94.62 80 PHE B CA 1
ATOM 1495 C C . PHE B 1 80 ? -7.43 -21.781 -17.594 1 94.62 80 PHE B C 1
ATOM 1497 O O . PHE B 1 80 ? -8.094 -22.094 -16.594 1 94.62 80 PHE B O 1
ATOM 1504 N N . VAL B 1 81 ? -6.156 -22.031 -17.781 1 96.69 81 VAL B N 1
ATOM 1505 C CA . VAL B 1 81 ? -5.352 -22.391 -16.625 1 96.69 81 VAL B CA 1
ATOM 1506 C C . VAL B 1 81 ? -4.336 -21.281 -16.328 1 96.69 81 VAL B C 1
ATOM 1508 O O . VAL B 1 81 ? -3.879 -20.594 -17.25 1 96.69 81 VAL B O 1
ATOM 1511 N N . TYR B 1 82 ? -3.996 -21.141 -15.039 1 97.94 82 TYR B N 1
ATOM 1512 C CA . TYR B 1 82 ? -3.156 -20.047 -14.562 1 97.94 82 TYR B CA 1
ATOM 1513 C C . TYR B 1 82 ? -1.924 -20.578 -13.836 1 97.94 82 TYR B C 1
ATOM 1515 O O . TYR B 1 82 ? -2.006 -21.578 -13.102 1 97.94 82 TYR B O 1
ATOM 1523 N N . SER B 1 83 ? -0.791 -20 -14.086 1 97.62 83 SER B N 1
ATOM 1524 C CA . SER B 1 83 ? 0.453 -20.312 -13.391 1 97.62 83 SER B CA 1
ATOM 1525 C C . SER B 1 83 ? 1.33 -19.078 -13.234 1 97.62 83 SER B C 1
ATOM 1527 O O . SER B 1 83 ? 1.192 -18.109 -13.984 1 97.62 83 SER B O 1
ATOM 1529 N N . VAL B 1 84 ? 2.176 -19.109 -12.234 1 98.06 84 VAL B N 1
ATOM 1530 C CA . VAL B 1 84 ? 3.123 -18.016 -12.078 1 98.06 84 VAL B CA 1
ATOM 1531 C C . VAL B 1 84 ? 4.121 -18.031 -13.234 1 98.06 84 VAL B C 1
ATOM 1533 O O . VAL B 1 84 ? 4.359 -19.078 -13.844 1 98.06 84 VAL B O 1
ATOM 1536 N N . ILE B 1 85 ? 4.605 -16.906 -13.539 1 97.56 85 ILE B N 1
ATOM 1537 C CA . ILE B 1 85 ? 5.613 -16.797 -14.586 1 97.56 85 ILE B CA 1
ATOM 1538 C C . ILE B 1 85 ? 6.863 -17.578 -14.18 1 97.56 85 ILE B C 1
ATOM 1540 O O . ILE B 1 85 ? 7.051 -17.891 -13.008 1 97.56 85 ILE B O 1
ATOM 1544 N N . ASN B 1 86 ? 7.707 -17.812 -15.25 1 94.44 86 ASN B N 1
ATOM 1545 C CA . ASN B 1 86 ? 9 -18.422 -14.984 1 94.44 86 ASN B CA 1
ATOM 1546 C C . ASN B 1 86 ? 9.898 -17.5 -14.164 1 94.44 86 ASN B C 1
ATOM 1548 O O . ASN B 1 86 ? 9.891 -16.281 -14.359 1 94.44 86 ASN B O 1
ATOM 1552 N N . ASN B 1 87 ? 10.688 -17.922 -13.211 1 95.69 87 ASN B N 1
ATOM 1553 C CA . ASN B 1 87 ? 11.594 -17.172 -12.352 1 95.69 87 ASN B CA 1
ATOM 1554 C C . ASN B 1 87 ? 10.844 -16.109 -11.555 1 95.69 87 ASN B C 1
ATOM 1556 O O . ASN B 1 87 ? 11.242 -14.938 -11.547 1 95.69 87 ASN B O 1
ATOM 1560 N N . ILE B 1 88 ? 9.773 -16.438 -11.023 1 97.25 88 ILE B N 1
ATOM 1561 C CA . ILE B 1 88 ? 8.875 -15.555 -10.297 1 97.25 88 ILE B CA 1
ATOM 1562 C C . ILE B 1 88 ? 9.648 -14.812 -9.211 1 97.25 88 ILE B C 1
ATOM 1564 O O . ILE B 1 88 ? 9.508 -13.594 -9.062 1 97.25 88 ILE B O 1
ATOM 1568 N N . TRP B 1 89 ? 10.453 -15.43 -8.531 1 96.31 89 TRP B N 1
ATOM 1569 C CA . TRP B 1 89 ? 11.18 -14.797 -7.434 1 96.31 89 TRP B CA 1
ATOM 1570 C C . TRP B 1 89 ? 12.227 -13.812 -7.961 1 96.31 89 TRP B C 1
ATOM 1572 O O . TRP B 1 89 ? 12.5 -12.797 -7.324 1 96.31 89 TRP B O 1
ATOM 1582 N N . GLY B 1 90 ? 12.781 -14.18 -9.117 1 97.31 90 GLY B N 1
ATOM 1583 C CA . GLY B 1 90 ? 13.664 -13.227 -9.773 1 97.31 90 GLY B CA 1
ATOM 1584 C C . GLY B 1 90 ? 12.977 -11.93 -10.148 1 97.31 90 GLY B C 1
ATOM 1585 O O . GLY B 1 90 ? 13.5 -10.844 -9.898 1 97.31 90 GLY B 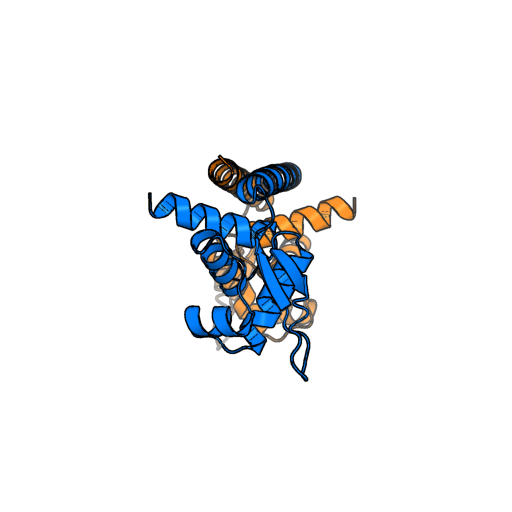O 1
ATOM 1586 N N . LYS B 1 91 ? 11.875 -12.07 -10.734 1 97.62 91 LYS B N 1
ATOM 1587 C CA . LYS B 1 91 ? 11.102 -10.898 -11.133 1 97.62 91 LYS B CA 1
ATOM 1588 C C . LYS B 1 91 ? 10.68 -10.078 -9.922 1 97.62 91 LYS B C 1
ATOM 1590 O O . LYS B 1 91 ? 10.82 -8.852 -9.906 1 97.62 91 LYS B O 1
ATOM 1595 N N . ILE B 1 92 ? 10.156 -10.75 -8.906 1 97.81 92 ILE B N 1
ATOM 1596 C CA . ILE B 1 92 ? 9.703 -10.07 -7.695 1 97.81 92 ILE B CA 1
ATOM 1597 C C . ILE B 1 92 ? 10.867 -9.328 -7.051 1 97.81 92 ILE B C 1
ATOM 1599 O O . ILE B 1 92 ? 10.742 -8.164 -6.672 1 97.81 92 ILE B O 1
ATOM 1603 N N . SER B 1 93 ? 11.969 -10.031 -6.941 1 97.75 93 SER B N 1
ATOM 1604 C CA . SER B 1 93 ? 13.164 -9.43 -6.344 1 97.75 93 SER B CA 1
ATOM 1605 C C . SER B 1 93 ? 13.562 -8.156 -7.078 1 97.75 93 SER B C 1
ATOM 1607 O O . SER B 1 93 ? 13.812 -7.125 -6.453 1 97.75 93 SER B O 1
ATOM 1609 N N . GLU B 1 94 ? 13.609 -8.25 -8.359 1 97.88 94 GLU B N 1
ATOM 1610 C CA . GLU B 1 94 ? 13.984 -7.094 -9.164 1 97.88 94 GLU B CA 1
ATOM 1611 C C . GLU B 1 94 ? 12.984 -5.953 -9.008 1 97.88 94 GLU B C 1
ATOM 1613 O O . GLU B 1 94 ? 13.367 -4.789 -8.883 1 97.88 94 GLU B O 1
ATOM 1618 N N . ASP B 1 95 ? 11.75 -6.285 -9.055 1 98.06 95 ASP B N 1
ATOM 1619 C CA . ASP B 1 95 ? 10.711 -5.266 -8.914 1 98.06 95 ASP B CA 1
ATOM 1620 C C . ASP B 1 95 ? 10.773 -4.613 -7.535 1 98.06 95 ASP B C 1
ATOM 1622 O O . ASP B 1 95 ? 10.578 -3.402 -7.41 1 98.06 95 ASP B O 1
ATOM 1626 N N . LEU B 1 96 ? 11.023 -5.398 -6.492 1 97.94 96 LEU B N 1
ATOM 1627 C CA . LEU B 1 96 ? 11.141 -4.855 -5.145 1 97.94 96 LEU B CA 1
ATOM 1628 C C . LEU B 1 96 ? 12.336 -3.91 -5.043 1 97.94 96 LEU B C 1
ATOM 1630 O O . LEU B 1 96 ? 12.25 -2.859 -4.402 1 97.94 96 LEU B O 1
ATOM 1634 N N . LYS B 1 97 ? 13.461 -4.301 -5.66 1 97.88 97 LYS B N 1
ATOM 1635 C CA . LYS B 1 97 ? 14.641 -3.443 -5.664 1 97.88 97 LYS B CA 1
ATOM 1636 C C . LYS B 1 97 ? 14.344 -2.102 -6.324 1 97.88 97 LYS B C 1
ATOM 1638 O O . LYS B 1 97 ? 14.742 -1.051 -5.816 1 97.88 97 LYS B O 1
ATOM 1643 N N . GLN B 1 98 ? 13.695 -2.178 -7.441 1 97.38 98 GLN B N 1
ATOM 1644 C CA . GLN B 1 98 ? 13.344 -0.951 -8.148 1 97.38 98 GLN B CA 1
ATOM 1645 C C . GLN B 1 98 ? 12.391 -0.093 -7.316 1 97.38 98 GLN B C 1
ATOM 1647 O O . GLN B 1 98 ? 12.516 1.133 -7.289 1 97.38 98 GLN B O 1
ATOM 1652 N N . CYS B 1 99 ? 11.484 -0.737 -6.727 1 97.75 99 CYS B N 1
ATOM 1653 C CA . CYS B 1 99 ? 10.555 -0.044 -5.848 1 97.75 99 CYS B CA 1
ATOM 1654 C C . CYS B 1 99 ? 11.289 0.66 -4.715 1 97.75 99 CYS B C 1
ATOM 1656 O O . CYS B 1 99 ? 11.039 1.834 -4.438 1 97.75 99 CYS B O 1
ATOM 1658 N N . ALA B 1 100 ? 12.164 -0.042 -4.062 1 97.19 100 ALA B N 1
ATOM 1659 C CA . ALA B 1 100 ? 12.953 0.533 -2.975 1 97.19 100 ALA B CA 1
ATOM 1660 C C . ALA B 1 100 ? 13.734 1.753 -3.449 1 97.19 100 ALA B C 1
ATOM 1662 O O . ALA B 1 100 ? 13.836 2.752 -2.732 1 97.19 100 ALA B O 1
ATOM 1663 N N . LYS B 1 101 ? 14.242 1.67 -4.609 1 96.38 101 LYS B N 1
ATOM 1664 C CA . LYS B 1 101 ? 14.984 2.793 -5.176 1 96.38 101 LYS B CA 1
ATOM 1665 C C . LYS B 1 101 ? 14.086 4.016 -5.344 1 96.38 101 LYS B C 1
ATOM 1667 O O . LYS B 1 101 ? 14.5 5.141 -5.051 1 96.38 101 LYS B O 1
ATOM 1672 N N . LYS B 1 102 ? 12.953 3.826 -5.801 1 96.12 102 LYS B N 1
ATOM 1673 C CA . LYS B 1 102 ? 12 4.918 -5.984 1 96.12 102 LYS B CA 1
ATOM 1674 C C . LYS B 1 102 ? 11.617 5.543 -4.645 1 96.12 102 LYS B C 1
ATOM 1676 O O . LYS B 1 102 ? 11.523 6.77 -4.531 1 96.12 102 LYS B O 1
ATOM 1681 N N . ILE B 1 103 ? 11.398 4.691 -3.691 1 97.12 103 ILE B N 1
ATOM 1682 C CA . ILE B 1 103 ? 11.047 5.168 -2.357 1 97.12 103 ILE B CA 1
ATOM 1683 C C . ILE B 1 103 ? 12.195 5.992 -1.782 1 97.12 103 ILE B C 1
ATOM 1685 O O . ILE B 1 103 ? 11.969 7.051 -1.192 1 97.12 103 ILE B O 1
ATOM 1689 N N . LEU B 1 104 ? 13.359 5.508 -1.989 1 95.44 104 LEU B N 1
ATOM 1690 C CA . LEU B 1 104 ? 14.539 6.219 -1.507 1 95.44 104 LEU B CA 1
ATOM 1691 C C . LEU B 1 104 ? 14.664 7.582 -2.178 1 95.44 104 LEU B C 1
ATOM 1693 O O . LEU B 1 104 ? 15.016 8.57 -1.524 1 95.44 104 LEU B O 1
ATOM 1697 N N . SER B 1 105 ? 14.398 7.648 -3.453 1 95.19 105 SER B N 1
ATOM 1698 C CA . SER B 1 105 ? 14.445 8.914 -4.18 1 95.19 105 SER B CA 1
ATOM 1699 C C . SER B 1 105 ? 13.398 9.891 -3.645 1 95.19 105 SER B C 1
ATOM 1701 O O . SER B 1 105 ? 13.641 11.102 -3.594 1 95.19 105 SER B O 1
ATOM 1703 N N . ALA B 1 106 ? 12.281 9.344 -3.268 1 93.5 106 ALA B N 1
ATOM 1704 C CA . ALA B 1 106 ? 11.203 10.172 -2.729 1 93.5 106 ALA B CA 1
ATOM 1705 C C . ALA B 1 106 ? 11.57 10.719 -1.349 1 93.5 106 ALA B C 1
ATOM 1707 O O . ALA B 1 106 ? 11.016 11.727 -0.905 1 93.5 106 ALA B O 1
ATOM 1708 N N . ALA B 1 107 ? 12.391 10.047 -0.62 1 92.25 107 ALA B N 1
ATOM 1709 C CA . ALA B 1 107 ? 12.805 10.445 0.721 1 92.25 107 ALA B CA 1
ATOM 1710 C C . ALA B 1 107 ? 13.75 11.648 0.667 1 92.25 107 ALA B C 1
ATOM 1712 O O . ALA B 1 107 ? 13.93 12.344 1.666 1 92.25 107 ALA B O 1
ATOM 1713 N N . SER B 1 108 ? 14.469 11.898 -0.435 1 80.25 108 SER B N 1
ATOM 1714 C CA . SER B 1 108 ? 15.453 12.961 -0.572 1 80.25 108 SER B CA 1
ATOM 1715 C C . SER B 1 108 ? 14.789 14.305 -0.858 1 80.25 108 SER B C 1
ATOM 1717 O O . SER B 1 108 ? 13.727 14.359 -1.479 1 80.25 108 SER B O 1
#

Sequence (216 aa):
MEEDLKNKKESIKCCYRLSETDVECLFKLIELNKPITSIELAQIMGFSKTTAETSLKRLMDVGLVNRIKIEEKKIGRPKFVYSVINNIWGKISEDLKQCAKKILSAASMEEDLKNKKESIKCCYRLSETDVECLFKLIELNKPITSIELAQIMGFSKTTAETSLKRLMDVGLVNRIKIEEKKIGRPKFVYSVINNIWGKISEDLKQCAKKILSAAS

InterPro domains:
  IPR002831 Transcription regulator TrmB, N-terminal [PF01978] (15-84)
  IPR036388 Winged helix-like DNA-binding domain superfamily [G3DSA:1.10.10.10] (1-108)
  IPR036390 Winged helix DNA-binding domain superfamily [SSF46785] (11-89)

pLDDT: mean 93.14, std 10.12, range [58.25, 98.69]